Protein AF-Q54WC5-F1 (afdb_monomer_lite)

Sequence (196 aa):
MLKRTIVKTEEIRHSIKALIGFKVTNGDHIHSLFLKGSHTKSSNMKRIREGLYFSLLQNQKESTTHGLFSKEFCDFHKIDLKKFEDLSKKLSFGLHELEDGNFWFNEHHYNVFGEYNVIEKPFNKSDHPNSNEHTLSYENGNSYNALVNKYKLLQKFSDEHNLGLTFKEEDIPNNLIYYPEHILKTQVIDGDDQTN

Structure (mmCIF, N/CA/C/O backbone):
data_AF-Q54WC5-F1
#
_entry.id   AF-Q54WC5-F1
#
loop_
_atom_site.group_PDB
_atom_site.id
_atom_site.type_symbol
_atom_site.label_atom_id
_atom_site.label_alt_id
_atom_site.label_comp_id
_atom_site.label_asym_id
_atom_site.label_entity_id
_atom_site.label_seq_id
_atom_site.pdbx_PDB_ins_code
_atom_site.Cartn_x
_atom_site.Cartn_y
_atom_site.Cartn_z
_atom_site.occupancy
_atom_site.B_iso_or_equiv
_atom_site.auth_seq_id
_atom_site.auth_comp_id
_atom_site.auth_asym_id
_atom_site.auth_atom_id
_atom_site.pdbx_PDB_model_num
ATOM 1 N N . MET A 1 1 ? 51.526 25.680 -21.447 1.00 50.81 1 MET A N 1
ATOM 2 C CA . MET A 1 1 ? 50.643 25.136 -20.392 1.00 50.81 1 MET A CA 1
ATOM 3 C C . MET A 1 1 ? 49.293 24.882 -21.038 1.00 50.81 1 MET A C 1
ATOM 5 O O . MET A 1 1 ? 48.686 25.852 -21.469 1.00 50.81 1 MET A O 1
ATOM 9 N N . LEU A 1 2 ? 48.869 23.621 -21.174 1.00 54.75 2 LEU A N 1
ATOM 10 C CA . LEU A 1 2 ? 47.488 23.292 -21.554 1.00 54.75 2 LEU A CA 1
ATOM 11 C C . LEU A 1 2 ? 46.567 23.780 -20.430 1.00 54.75 2 LEU A C 1
ATOM 13 O O . LEU A 1 2 ? 46.797 23.456 -19.261 1.00 54.75 2 LEU A O 1
ATOM 17 N N . LYS A 1 3 ? 45.585 24.618 -20.763 1.00 54.59 3 LYS A N 1
ATOM 18 C CA . LYS A 1 3 ? 44.546 25.033 -19.820 1.00 54.59 3 LYS A CA 1
ATOM 19 C C . LYS A 1 3 ? 43.579 23.853 -19.708 1.00 54.59 3 LYS A C 1
ATOM 21 O O . LYS A 1 3 ? 42.955 23.494 -20.696 1.00 54.59 3 LYS A O 1
ATOM 26 N N . ARG A 1 4 ? 43.509 23.216 -18.536 1.00 56.75 4 ARG A N 1
ATOM 27 C CA . ARG A 1 4 ? 42.491 22.193 -18.264 1.00 56.75 4 ARG A CA 1
ATOM 28 C C . ARG A 1 4 ? 41.147 22.883 -18.093 1.00 56.75 4 ARG A C 1
ATOM 30 O O . ARG A 1 4 ? 41.021 23.739 -17.212 1.00 56.75 4 ARG A O 1
ATOM 37 N N . THR A 1 5 ? 40.169 22.508 -18.907 1.00 60.78 5 THR A N 1
ATOM 38 C CA . THR A 1 5 ? 38.800 22.998 -18.774 1.00 60.78 5 THR A CA 1
ATOM 39 C C . THR A 1 5 ? 37.957 21.882 -18.176 1.00 60.78 5 THR A C 1
ATOM 41 O O . THR A 1 5 ? 37.696 20.861 -18.807 1.00 60.78 5 THR A O 1
ATOM 44 N N . ILE A 1 6 ? 37.531 22.075 -16.928 1.00 65.25 6 ILE A N 1
ATOM 45 C CA . ILE A 1 6 ? 36.618 21.153 -16.255 1.00 65.25 6 ILE A CA 1
ATOM 46 C C . ILE A 1 6 ? 35.202 21.477 -16.725 1.00 65.25 6 ILE A C 1
ATOM 48 O O . ILE A 1 6 ? 34.676 22.547 -16.411 1.00 65.25 6 ILE A O 1
ATOM 52 N N . VAL A 1 7 ? 34.571 20.549 -17.443 1.00 65.69 7 VAL A N 1
ATOM 53 C CA . VAL A 1 7 ? 33.184 20.691 -17.896 1.00 65.69 7 VAL A CA 1
ATOM 54 C C . VAL A 1 7 ? 32.294 19.779 -17.058 1.00 65.69 7 VAL A C 1
ATOM 56 O O . VAL A 1 7 ? 32.521 18.572 -16.959 1.00 65.69 7 VAL A O 1
ATOM 59 N N . LYS A 1 8 ? 31.261 20.356 -16.437 1.00 68.38 8 LYS A N 1
ATOM 60 C CA . LYS A 1 8 ? 30.163 19.582 -15.849 1.00 68.38 8 LYS A CA 1
ATOM 61 C C . LYS A 1 8 ? 29.161 19.264 -16.947 1.00 68.38 8 LYS A C 1
ATOM 63 O O . LYS A 1 8 ? 28.662 20.176 -17.598 1.00 68.38 8 LYS A O 1
ATOM 68 N N . THR A 1 9 ? 28.869 17.985 -17.127 1.00 67.50 9 THR A N 1
ATOM 69 C CA . THR A 1 9 ? 27.820 17.513 -18.032 1.00 67.50 9 THR A CA 1
ATOM 70 C C . THR A 1 9 ? 26.717 16.856 -17.216 1.00 67.50 9 THR A C 1
ATOM 72 O O . THR A 1 9 ? 26.978 16.210 -16.198 1.00 67.50 9 THR A O 1
ATOM 75 N N . GLU A 1 10 ? 25.475 17.069 -17.631 1.00 70.44 10 GLU A N 1
ATOM 76 C CA . GLU A 1 10 ? 24.306 16.424 -17.044 1.00 70.44 10 GLU A CA 1
ATOM 77 C C . GLU A 1 10 ? 23.810 15.357 -18.011 1.00 70.44 10 GLU A C 1
ATOM 79 O O . GLU A 1 10 ? 23.562 15.623 -19.186 1.00 70.44 10 GLU A O 1
ATOM 84 N N . GLU A 1 11 ? 23.697 14.134 -17.514 1.00 71.56 11 GLU A N 1
ATOM 85 C CA . GLU A 1 11 ? 23.238 12.984 -18.271 1.00 71.56 11 GLU A CA 1
ATOM 86 C C . GLU A 1 11 ? 21.953 12.464 -17.631 1.00 71.56 11 GLU A C 1
ATOM 88 O O . GLU A 1 11 ? 21.918 12.141 -16.441 1.00 71.56 11 GLU A O 1
ATOM 93 N N . ILE A 1 12 ? 20.884 12.385 -18.420 1.00 70.19 12 ILE A N 1
ATOM 94 C CA . ILE A 1 12 ? 19.630 11.783 -17.972 1.00 70.19 12 ILE A CA 1
ATOM 95 C C . ILE A 1 12 ? 19.724 10.278 -18.235 1.00 70.19 12 ILE A C 1
ATOM 97 O O . ILE A 1 12 ? 19.730 9.816 -19.377 1.00 70.19 12 ILE A O 1
ATOM 101 N N . ARG A 1 13 ? 19.797 9.493 -17.163 1.00 71.00 13 ARG A N 1
ATOM 102 C CA . ARG A 1 13 ? 19.737 8.032 -17.201 1.00 71.00 13 ARG A CA 1
ATOM 103 C C . ARG A 1 13 ? 18.294 7.584 -17.037 1.00 71.00 13 ARG A C 1
ATOM 105 O O . ARG A 1 13 ? 17.567 8.113 -16.207 1.00 71.00 13 ARG A O 1
ATOM 112 N N . HIS A 1 14 ? 17.887 6.606 -17.827 1.00 71.19 14 HIS A N 1
ATOM 113 C CA . HIS A 1 14 ? 16.597 5.943 -17.718 1.00 71.19 14 HIS A CA 1
ATOM 114 C C . HIS A 1 14 ? 16.801 4.577 -17.078 1.00 71.19 14 HIS A C 1
ATOM 116 O O . HIS A 1 14 ? 17.726 3.846 -17.432 1.00 71.19 14 HIS A O 1
ATOM 122 N N . SER A 1 15 ? 15.923 4.217 -16.154 1.00 72.38 15 SER A N 1
ATOM 123 C CA . SER A 1 15 ? 15.776 2.850 -15.665 1.00 72.38 15 SER A CA 1
ATOM 124 C C . SER A 1 15 ? 14.306 2.469 -15.725 1.00 72.38 15 SER A C 1
ATOM 126 O O . SER A 1 15 ? 13.437 3.332 -15.660 1.00 72.38 15 SER A O 1
ATOM 128 N N . ILE A 1 16 ? 14.016 1.184 -15.884 1.00 74.62 16 ILE A N 1
ATOM 129 C CA . ILE A 1 16 ? 12.650 0.685 -15.737 1.00 74.62 16 ILE A CA 1
ATOM 130 C C . ILE A 1 16 ? 12.608 -0.120 -14.463 1.00 74.62 16 ILE A C 1
ATOM 132 O O . ILE A 1 16 ? 13.399 -1.050 -14.269 1.00 74.62 16 ILE A O 1
ATOM 136 N N . LYS A 1 17 ? 11.660 0.241 -13.615 1.00 76.38 17 LYS A N 1
ATOM 137 C CA . LYS A 1 17 ? 11.425 -0.407 -12.343 1.00 76.38 17 LYS A CA 1
ATOM 138 C C . LYS A 1 17 ? 10.134 -1.198 -12.397 1.00 76.38 17 LYS A C 1
ATOM 140 O O . LYS A 1 17 ? 9.129 -0.723 -12.920 1.00 76.38 17 LYS A O 1
ATOM 145 N N . ALA A 1 18 ? 10.169 -2.400 -11.839 1.00 76.25 18 ALA A N 1
ATOM 146 C CA . ALA A 1 18 ? 8.974 -3.169 -11.541 1.00 76.25 18 ALA A CA 1
ATOM 147 C C . ALA A 1 18 ? 8.524 -2.823 -10.126 1.00 76.25 18 ALA A C 1
ATOM 149 O O . ALA A 1 18 ? 9.317 -2.886 -9.187 1.00 76.25 18 ALA A O 1
ATOM 150 N N . LEU A 1 19 ? 7.257 -2.457 -9.976 1.00 78.00 19 LEU A N 1
ATOM 151 C CA . LEU A 1 19 ? 6.604 -2.196 -8.704 1.00 78.00 19 LEU A CA 1
ATOM 152 C C . LEU A 1 19 ? 5.873 -3.450 -8.231 1.00 78.00 19 LEU A C 1
ATOM 154 O O . LEU A 1 19 ? 5.038 -4.010 -8.943 1.00 78.00 19 LEU A O 1
ATOM 158 N N . ILE A 1 20 ? 6.135 -3.823 -6.980 1.00 78.00 20 ILE A N 1
ATOM 159 C CA . ILE A 1 20 ? 5.398 -4.849 -6.241 1.00 78.00 20 ILE A CA 1
ATOM 160 C C . ILE A 1 20 ? 4.480 -4.136 -5.257 1.00 78.00 20 ILE A C 1
ATOM 162 O O . ILE A 1 20 ? 4.948 -3.410 -4.378 1.00 78.00 20 ILE A O 1
ATOM 166 N N . GLY A 1 21 ? 3.173 -4.312 -5.417 1.00 80.69 21 GLY A N 1
ATOM 167 C CA . GLY A 1 21 ? 2.180 -3.581 -4.642 1.00 80.69 21 GLY A CA 1
ATOM 168 C C . GLY A 1 21 ? 0.770 -3.806 -5.154 1.00 80.69 21 GLY A C 1
ATOM 169 O O . GLY A 1 21 ? 0.482 -4.826 -5.773 1.00 80.69 21 GLY A O 1
ATOM 170 N N . PHE A 1 22 ? -0.092 -2.827 -4.914 1.00 81.06 22 PHE A N 1
ATOM 171 C CA . PHE A 1 22 ? -1.477 -2.838 -5.370 1.00 81.06 22 PHE A CA 1
ATOM 172 C C . PHE A 1 22 ? -1.916 -1.448 -5.827 1.00 81.06 22 PHE A C 1
ATOM 174 O O . PHE A 1 22 ? -1.437 -0.419 -5.335 1.00 81.06 22 PHE A O 1
ATOM 181 N N . LYS A 1 23 ? -2.851 -1.420 -6.782 1.00 79.12 23 LYS A N 1
ATOM 182 C CA . LYS A 1 23 ? -3.398 -0.175 -7.326 1.00 79.12 23 LYS A CA 1
ATOM 183 C C . LYS A 1 23 ? -4.382 0.449 -6.349 1.00 79.12 23 LYS A C 1
ATOM 185 O O . LYS A 1 23 ? -5.299 -0.218 -5.876 1.00 79.12 23 LYS A O 1
ATOM 190 N N . VAL A 1 24 ? -4.272 1.756 -6.142 1.00 78.62 24 VAL A N 1
ATOM 191 C CA . VAL A 1 24 ? -5.336 2.559 -5.538 1.00 78.62 24 VAL A CA 1
ATOM 192 C C . VAL A 1 24 ? -6.169 3.144 -6.673 1.00 78.62 24 VAL A C 1
ATOM 194 O O . VAL A 1 24 ? -5.745 4.074 -7.352 1.00 78.62 24 VAL A O 1
ATOM 197 N N . THR A 1 25 ? -7.360 2.587 -6.897 1.00 70.50 25 THR A N 1
ATOM 198 C CA . THR A 1 25 ? -8.240 2.910 -8.040 1.00 70.50 25 THR A CA 1
ATOM 199 C C . THR A 1 25 ? -8.911 4.283 -7.963 1.00 70.50 25 THR A C 1
ATOM 201 O O . THR A 1 25 ? -9.717 4.623 -8.823 1.00 70.50 25 THR A O 1
ATOM 204 N N . ASN A 1 26 ? -8.639 5.056 -6.913 1.00 75.75 26 ASN A N 1
ATOM 205 C CA . ASN A 1 26 ? -9.238 6.363 -6.672 1.00 75.75 26 ASN A CA 1
ATOM 206 C C . ASN A 1 26 ? -8.155 7.407 -6.381 1.00 75.75 26 ASN A C 1
ATOM 208 O O . ASN A 1 26 ? -8.159 8.065 -5.334 1.00 75.75 26 ASN A O 1
ATOM 212 N N . GLY A 1 27 ? -7.189 7.497 -7.300 1.00 73.38 27 GLY A N 1
ATOM 213 C CA . GLY A 1 27 ? -5.988 8.311 -7.133 1.00 73.38 27 GLY A CA 1
ATOM 214 C C . GLY A 1 27 ? -6.272 9.776 -6.815 1.00 73.38 27 GLY A C 1
ATOM 215 O O . GLY A 1 27 ? -5.636 10.334 -5.924 1.00 73.38 27 GLY A O 1
ATOM 216 N N . ASP A 1 28 ? -7.316 10.353 -7.409 1.00 78.56 28 ASP A N 1
ATOM 217 C CA . ASP A 1 28 ? -7.737 11.738 -7.162 1.00 78.56 28 ASP A CA 1
ATOM 218 C C . ASP A 1 28 ? -7.957 12.053 -5.675 1.00 78.56 28 ASP A C 1
ATOM 220 O O . ASP A 1 28 ? -7.665 13.158 -5.209 1.00 78.56 28 ASP A O 1
ATOM 224 N N . HIS A 1 29 ? -8.462 11.091 -4.891 1.00 80.50 29 HIS A N 1
ATOM 225 C CA . HIS A 1 29 ? -8.671 11.307 -3.457 1.00 80.50 29 HIS A CA 1
ATOM 226 C C . HIS A 1 29 ? -7.353 11.327 -2.692 1.00 80.50 29 HIS A C 1
ATOM 228 O O . HIS A 1 29 ? -7.172 12.188 -1.835 1.00 80.50 29 HIS A O 1
ATOM 234 N N . ILE A 1 30 ? -6.422 10.431 -3.026 1.00 80.50 30 ILE A N 1
ATOM 235 C CA . ILE A 1 30 ? -5.065 10.431 -2.460 1.00 80.50 30 ILE A CA 1
ATOM 236 C C . ILE A 1 30 ? -4.350 11.739 -2.814 1.00 80.50 30 ILE A C 1
ATOM 238 O O . ILE A 1 30 ? -3.805 12.397 -1.929 1.00 80.50 30 ILE A O 1
ATOM 242 N N . HIS A 1 31 ? -4.435 12.178 -4.070 1.00 78.94 31 HIS A N 1
ATOM 243 C CA . HIS A 1 31 ? -3.877 13.458 -4.499 1.00 78.94 31 HIS A CA 1
ATOM 244 C C . HIS A 1 31 ? -4.514 14.634 -3.736 1.00 78.94 31 HIS A C 1
ATOM 246 O O . HIS A 1 31 ? -3.822 15.513 -3.222 1.00 78.94 31 HIS A O 1
ATOM 252 N N . SER A 1 32 ? -5.841 14.626 -3.554 1.00 78.94 32 SER A N 1
ATOM 253 C CA . SER A 1 32 ? -6.517 15.640 -2.738 1.00 78.94 32 SER A CA 1
ATOM 254 C C . SER A 1 32 ? -6.084 15.613 -1.269 1.00 78.94 32 SER A C 1
ATOM 256 O O . SER A 1 32 ? -6.131 16.670 -0.634 1.00 78.94 32 SER A O 1
ATOM 258 N N . LEU A 1 33 ? -5.747 14.451 -0.705 1.00 79.31 33 LEU A N 1
ATOM 259 C CA . LEU A 1 33 ? -5.236 14.337 0.662 1.00 79.31 33 LEU A CA 1
ATOM 260 C C . LEU A 1 33 ? -3.843 14.965 0.768 1.00 79.31 33 LEU A C 1
ATOM 262 O O . LEU A 1 33 ? -3.634 15.779 1.669 1.00 79.31 33 LEU A O 1
ATOM 266 N N . PHE A 1 34 ? -2.959 14.696 -0.200 1.00 76.62 34 PHE A N 1
ATOM 267 C CA . PHE A 1 34 ? -1.660 15.367 -0.320 1.00 76.62 34 PHE A CA 1
ATOM 268 C C . PHE A 1 34 ? -1.797 16.889 -0.357 1.00 76.62 34 PHE A C 1
ATOM 270 O O . PHE A 1 34 ? -1.176 17.580 0.447 1.00 76.62 34 PHE A O 1
ATOM 277 N N . LEU A 1 35 ? -2.631 17.413 -1.261 1.00 76.44 35 LEU A N 1
ATOM 278 C CA . LEU A 1 35 ? -2.754 18.858 -1.471 1.00 76.44 35 LEU A CA 1
ATOM 279 C C . LEU A 1 35 ? -3.376 19.594 -0.279 1.00 76.44 35 LEU A C 1
ATOM 281 O O . LEU A 1 35 ? -3.000 20.727 0.012 1.00 76.44 35 LEU A O 1
ATOM 285 N N . LYS A 1 36 ? -4.365 18.993 0.396 1.00 72.25 36 LYS A N 1
ATOM 286 C CA . LYS A 1 36 ? -5.119 19.675 1.464 1.00 72.25 36 LYS A CA 1
ATOM 287 C C . LYS A 1 36 ? -4.424 19.656 2.823 1.00 72.25 36 LYS A C 1
ATOM 289 O O . LYS A 1 36 ? -4.800 20.457 3.675 1.00 72.25 36 LYS A O 1
ATOM 294 N N . GLY A 1 37 ? -3.478 18.747 3.057 1.00 64.88 37 GLY A N 1
ATOM 295 C CA . GLY A 1 37 ? -2.683 18.741 4.288 1.00 64.88 37 GLY A CA 1
ATOM 296 C C . GLY A 1 37 ? -3.402 18.272 5.564 1.00 64.88 37 GLY A C 1
ATOM 297 O O . GLY A 1 37 ? -2.800 18.370 6.626 1.00 64.88 37 GLY A O 1
ATOM 298 N N . SER A 1 38 ? -4.665 17.811 5.510 1.00 69.06 38 SER A N 1
ATOM 299 C CA . SER A 1 38 ? -5.380 17.306 6.701 1.00 69.06 38 SER A CA 1
ATOM 300 C C . SER A 1 38 ? -6.593 16.399 6.397 1.00 69.06 38 SER A C 1
ATOM 302 O O . SER A 1 38 ? -7.355 16.599 5.441 1.00 69.06 38 SER A O 1
ATOM 304 N N . HIS A 1 39 ? -6.805 15.419 7.271 1.00 68.06 39 HIS A N 1
ATOM 305 C CA . HIS A 1 39 ? -7.966 14.548 7.433 1.00 68.06 39 HIS A CA 1
ATOM 306 C C . HIS A 1 39 ? -9.098 15.151 8.288 1.00 68.06 39 HIS A C 1
ATOM 308 O O . HIS A 1 39 ? -10.195 14.598 8.298 1.00 68.06 39 HIS A O 1
ATOM 314 N N . THR A 1 40 ? -8.901 16.293 8.957 1.00 60.56 40 THR A N 1
ATOM 315 C CA . THR A 1 40 ? -9.883 16.876 9.908 1.00 60.56 40 THR A CA 1
ATOM 316 C C . THR A 1 40 ? -11.263 17.170 9.318 1.00 60.56 40 THR A C 1
ATOM 318 O O . THR A 1 40 ? -12.260 17.209 10.040 1.00 60.56 40 THR A O 1
ATOM 321 N N . LYS A 1 41 ? -11.371 17.354 7.998 1.00 66.44 41 LYS A N 1
ATOM 322 C CA . LYS A 1 41 ? -12.676 17.454 7.340 1.00 66.44 41 LYS A CA 1
ATOM 323 C C . LYS A 1 41 ? -13.264 16.056 7.178 1.00 66.44 41 LYS A C 1
ATOM 325 O O . LYS A 1 41 ? -12.726 15.248 6.428 1.00 66.44 41 LYS A O 1
ATOM 330 N N . SER A 1 42 ? -14.431 15.809 7.774 1.00 65.75 42 SER A N 1
ATOM 331 C CA . SER A 1 42 ? -15.171 14.541 7.646 1.00 65.75 42 SER A CA 1
ATOM 332 C C . SER A 1 42 ? -15.362 14.093 6.189 1.00 65.75 42 SER A C 1
ATOM 334 O O . SER A 1 42 ? -15.347 12.901 5.902 1.00 65.75 42 SER A O 1
ATOM 336 N N . SER A 1 43 ? -15.461 15.037 5.243 1.00 71.75 43 SER A N 1
ATOM 337 C CA . SER A 1 43 ? -15.476 14.764 3.799 1.00 71.75 43 SER A CA 1
ATOM 338 C C . SER A 1 43 ? -14.255 13.981 3.307 1.00 71.75 43 SER A C 1
ATOM 340 O O . SER A 1 43 ? -14.396 13.148 2.418 1.00 71.75 43 SER A O 1
ATOM 342 N N . ASN A 1 44 ? -13.078 14.235 3.880 1.00 67.00 44 ASN A N 1
ATOM 343 C CA . ASN A 1 44 ? -11.820 13.581 3.528 1.00 67.00 44 ASN A CA 1
ATOM 344 C C . ASN A 1 44 ? -11.735 12.163 4.124 1.00 67.00 44 ASN A C 1
ATOM 346 O O . ASN A 1 44 ? -11.097 11.298 3.530 1.00 67.00 44 ASN A O 1
ATOM 350 N N . MET A 1 45 ? -12.437 11.915 5.238 1.00 70.75 45 MET A N 1
ATOM 351 C CA . MET A 1 45 ? -12.557 10.611 5.914 1.00 70.75 45 MET A CA 1
ATOM 352 C C . MET A 1 45 ? -13.698 9.731 5.397 1.00 70.75 45 MET A C 1
ATOM 354 O O . MET A 1 45 ? -13.798 8.571 5.783 1.00 70.75 45 MET A O 1
ATOM 358 N N . LYS A 1 46 ? -14.537 10.222 4.472 1.00 71.62 46 LYS A N 1
ATOM 359 C CA . LYS A 1 46 ? -15.585 9.399 3.833 1.00 71.62 46 LYS A CA 1
ATOM 360 C C . LYS A 1 46 ? -15.027 8.162 3.119 1.00 71.62 46 LYS A C 1
ATOM 362 O O . LYS A 1 46 ? -15.762 7.206 2.897 1.00 71.62 46 LYS A O 1
ATOM 367 N N . ARG A 1 47 ? -13.747 8.190 2.749 1.00 83.00 47 ARG A N 1
ATOM 368 C CA . ARG A 1 47 ? -13.029 7.109 2.072 1.00 83.00 47 ARG A CA 1
ATOM 369 C C . ARG A 1 47 ? -11.966 6.538 3.001 1.00 83.00 47 ARG A C 1
ATOM 371 O O . ARG A 1 47 ? -10.794 6.901 2.937 1.00 83.00 47 ARG A O 1
ATOM 378 N N . ILE A 1 48 ? -12.427 5.687 3.916 1.00 87.44 48 ILE A N 1
ATOM 379 C CA . ILE A 1 48 ? -11.617 5.152 5.018 1.00 87.44 48 ILE A CA 1
ATOM 380 C C . ILE A 1 48 ? -10.416 4.361 4.484 1.00 87.44 48 ILE A C 1
ATOM 382 O O . ILE A 1 48 ? -9.332 4.482 5.042 1.00 87.44 48 ILE A O 1
ATOM 386 N N . ARG A 1 49 ? -10.567 3.596 3.389 1.00 88.44 49 ARG A N 1
ATOM 387 C CA . ARG A 1 49 ? -9.472 2.794 2.812 1.00 88.44 49 ARG A CA 1
ATOM 388 C C . ARG A 1 49 ? -8.317 3.676 2.340 1.00 88.44 49 ARG A C 1
ATOM 390 O O . ARG A 1 49 ? -7.175 3.440 2.714 1.00 88.44 49 ARG A O 1
ATOM 397 N N . GLU A 1 50 ? -8.613 4.700 1.554 1.00 84.50 50 GLU A N 1
ATOM 398 C CA . GLU A 1 50 ? -7.627 5.640 1.030 1.00 84.50 50 GLU A CA 1
ATOM 399 C C . GLU A 1 50 ? -7.011 6.485 2.148 1.00 84.50 50 GLU A C 1
ATOM 401 O O . GLU A 1 50 ? -5.802 6.694 2.150 1.00 84.50 50 GLU A O 1
ATOM 406 N N . GLY A 1 51 ? -7.814 6.910 3.131 1.00 86.44 51 GLY A N 1
ATOM 407 C CA . GLY A 1 51 ? -7.312 7.583 4.332 1.00 86.44 51 GLY A CA 1
ATOM 408 C C . GLY A 1 51 ? -6.349 6.706 5.134 1.00 86.44 51 GLY A C 1
ATOM 409 O O . GLY A 1 51 ? -5.287 7.178 5.536 1.00 86.44 51 GLY A O 1
ATOM 410 N N . LEU A 1 52 ? -6.678 5.420 5.299 1.00 89.56 52 LEU A N 1
ATOM 411 C CA . LEU A 1 52 ? -5.829 4.437 5.967 1.00 89.56 52 LEU A CA 1
ATOM 412 C C . LEU A 1 52 ? -4.519 4.235 5.204 1.00 89.56 52 LEU A C 1
ATOM 414 O O . LEU A 1 52 ? -3.455 4.352 5.802 1.00 89.56 52 LEU A O 1
ATOM 418 N N . TYR A 1 53 ? -4.586 3.949 3.900 1.00 87.44 53 TYR A N 1
ATOM 419 C CA . TYR A 1 53 ? -3.395 3.781 3.069 1.00 87.44 53 TYR A CA 1
ATOM 420 C C . TYR A 1 53 ? -2.499 5.009 3.165 1.00 87.44 53 TYR A C 1
ATOM 422 O O . TYR A 1 53 ? -1.348 4.896 3.566 1.00 87.44 53 TYR A O 1
ATOM 430 N N . PHE A 1 54 ? -3.042 6.194 2.912 1.00 84.62 54 PHE A N 1
ATOM 431 C CA . PHE A 1 54 ? -2.275 7.427 2.991 1.00 84.62 54 PHE A CA 1
ATOM 432 C C . PHE A 1 54 ? -1.630 7.640 4.370 1.00 84.62 54 PHE A C 1
ATOM 434 O O . PHE A 1 54 ? -0.445 7.949 4.459 1.00 84.62 54 PHE A O 1
ATOM 441 N N . SER A 1 55 ? -2.375 7.379 5.446 1.00 86.69 55 SER A N 1
ATOM 442 C CA . SER A 1 55 ? -1.875 7.486 6.820 1.00 86.69 55 SER A CA 1
ATOM 443 C C . SER A 1 55 ? -0.773 6.478 7.152 1.00 86.69 55 SER A C 1
ATOM 445 O O . SER A 1 55 ? 0.061 6.761 8.009 1.00 86.69 55 SER A O 1
ATOM 447 N N . LEU A 1 56 ? -0.769 5.301 6.516 1.00 88.12 56 LEU A N 1
ATOM 448 C CA . LEU A 1 56 ? 0.198 4.224 6.755 1.00 88.12 56 LEU A CA 1
ATOM 449 C C . LEU A 1 56 ? 1.531 4.405 6.023 1.00 88.12 56 LEU A C 1
ATOM 451 O O . LEU A 1 56 ? 2.471 3.666 6.336 1.00 88.12 56 LEU A O 1
ATOM 455 N N . LEU A 1 57 ? 1.621 5.333 5.065 1.00 82.06 57 LEU A N 1
ATOM 456 C CA . LEU A 1 57 ? 2.827 5.549 4.267 1.00 82.06 57 LEU A CA 1
ATOM 457 C C . LEU A 1 57 ? 4.040 5.794 5.154 1.00 82.06 57 LEU A C 1
ATOM 459 O O . LEU A 1 57 ? 4.075 6.732 5.954 1.00 82.06 57 LEU A O 1
ATOM 463 N N . GLN A 1 58 ? 5.052 4.943 4.996 1.00 63.25 58 GLN A N 1
ATOM 464 C CA . GLN A 1 58 ? 6.275 5.049 5.765 1.00 63.25 58 GLN A CA 1
ATOM 465 C C . GLN A 1 58 ? 7.394 5.597 4.889 1.00 63.25 58 GLN A C 1
ATOM 467 O O . GLN A 1 58 ? 7.661 5.064 3.822 1.00 63.25 58 GLN A O 1
ATOM 472 N N . ASN A 1 59 ? 8.078 6.631 5.381 1.00 48.72 59 ASN A N 1
ATOM 473 C CA . ASN A 1 59 ? 9.103 7.423 4.684 1.00 48.72 59 ASN A CA 1
ATOM 474 C C . ASN A 1 59 ? 8.594 8.603 3.850 1.00 48.72 59 ASN A C 1
ATOM 476 O O . ASN A 1 59 ? 8.960 8.774 2.693 1.00 48.72 59 ASN A O 1
ATOM 480 N N . GLN A 1 60 ? 7.975 9.560 4.532 1.00 49.41 60 GLN A N 1
ATOM 481 C CA . GLN A 1 60 ? 8.540 10.908 4.480 1.00 49.41 60 GLN A CA 1
ATOM 482 C C . GLN A 1 60 ? 8.959 11.316 5.888 1.00 49.41 60 GLN A C 1
ATOM 484 O O . GLN A 1 60 ? 8.307 12.118 6.544 1.00 49.41 60 GLN A O 1
ATOM 489 N N . LYS A 1 61 ? 10.057 10.719 6.372 1.00 41.38 61 LYS A N 1
ATOM 490 C CA . LYS A 1 61 ? 10.647 10.973 7.701 1.00 41.38 61 LYS A CA 1
ATOM 491 C C . LYS A 1 61 ? 11.044 12.439 7.953 1.00 41.38 61 LYS A C 1
ATOM 493 O O . LYS A 1 61 ? 11.518 12.745 9.039 1.00 41.38 61 LYS A O 1
ATOM 498 N N . GLU A 1 62 ? 10.817 13.338 7.000 1.00 43.62 62 GLU A N 1
ATOM 499 C CA . GLU A 1 62 ? 11.165 14.754 7.102 1.00 43.62 62 GLU A CA 1
ATOM 500 C C . GLU A 1 62 ? 9.989 15.716 6.861 1.00 43.62 62 GLU A C 1
ATOM 502 O O . GLU A 1 62 ? 10.176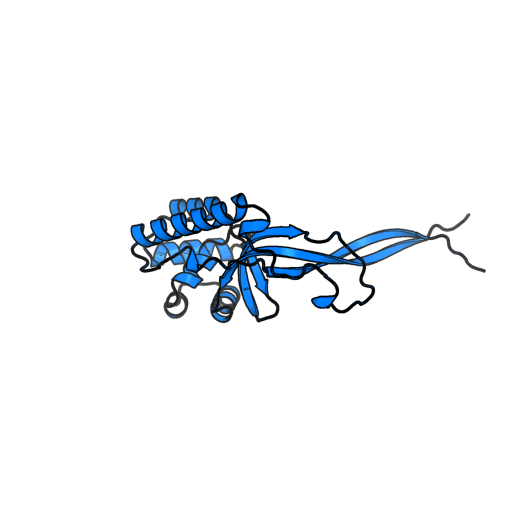 16.920 7.016 1.00 43.62 62 GLU A O 1
ATOM 507 N N . SER A 1 63 ? 8.769 15.245 6.550 1.00 49.47 63 SER A N 1
ATOM 508 C CA . SER A 1 63 ? 7.619 16.152 6.407 1.00 49.47 63 SER A CA 1
ATOM 509 C C . SER A 1 63 ? 6.703 16.103 7.634 1.00 49.47 63 SER A C 1
ATOM 511 O O . SER A 1 63 ? 6.085 15.089 7.964 1.00 49.47 63 SER A O 1
ATOM 513 N N . THR A 1 64 ? 6.598 17.239 8.329 1.00 55.69 64 THR A N 1
ATOM 514 C CA . THR A 1 64 ? 5.690 17.469 9.471 1.00 55.69 64 THR A CA 1
ATOM 515 C C . THR A 1 64 ? 4.226 17.160 9.147 1.00 55.69 64 THR A C 1
ATOM 517 O O . THR A 1 64 ? 3.437 16.882 10.047 1.00 55.69 64 THR A O 1
ATOM 520 N N . THR A 1 65 ? 3.864 17.163 7.865 1.00 59.56 65 THR A N 1
ATOM 521 C CA . THR A 1 65 ? 2.531 16.850 7.351 1.00 59.56 65 THR A CA 1
ATOM 522 C C . THR A 1 65 ? 2.162 15.371 7.473 1.00 59.56 65 THR A C 1
ATOM 524 O O . THR A 1 65 ? 1.023 15.085 7.822 1.00 59.56 65 THR A O 1
ATOM 527 N N . HIS A 1 66 ? 3.079 14.416 7.264 1.00 60.88 66 HIS A N 1
ATOM 528 C CA . HIS A 1 66 ? 2.725 12.983 7.314 1.00 60.88 66 HIS A CA 1
ATOM 529 C C . HIS A 1 66 ? 2.392 12.476 8.719 1.00 60.88 66 HIS A C 1
ATOM 531 O O . HIS A 1 66 ? 1.372 11.815 8.906 1.00 60.88 66 HIS A O 1
ATOM 537 N N . GLY A 1 67 ? 3.183 12.862 9.725 1.00 70.69 67 GLY A N 1
ATOM 538 C CA . GLY A 1 67 ? 2.859 12.554 11.123 1.00 70.69 67 GLY A CA 1
ATOM 539 C C . GLY A 1 67 ? 1.521 13.158 11.567 1.00 70.69 67 GLY A C 1
ATOM 540 O O . GLY A 1 67 ? 0.828 12.579 12.405 1.00 70.69 67 GLY A O 1
ATOM 541 N N . LEU A 1 68 ? 1.126 14.288 10.968 1.00 76.25 68 LEU A N 1
ATOM 542 C CA . LEU A 1 68 ? -0.177 14.903 11.202 1.00 76.25 68 LEU A CA 1
ATOM 543 C C . LEU A 1 68 ? -1.315 13.999 10.705 1.00 76.25 68 LEU A C 1
ATOM 545 O O . LEU A 1 68 ? -2.267 13.771 11.444 1.00 76.25 68 LEU A O 1
ATOM 549 N N . PHE A 1 69 ? -1.193 13.427 9.504 1.00 81.94 69 PHE A N 1
ATOM 550 C CA . PHE A 1 69 ? -2.222 12.560 8.925 1.00 81.94 69 PHE A CA 1
ATOM 551 C C . PHE A 1 69 ? -2.432 11.277 9.726 1.00 81.94 69 PHE A C 1
ATOM 553 O O . PHE A 1 69 ? -3.563 10.979 10.109 1.00 81.94 69 PHE A O 1
ATOM 560 N N . SER A 1 70 ? -1.356 10.549 10.052 1.00 86.06 70 SER A N 1
ATOM 561 C CA . SER A 1 70 ? -1.470 9.324 10.854 1.00 86.06 70 SER A CA 1
ATOM 562 C C . SER A 1 70 ? -2.140 9.610 12.197 1.00 86.06 70 SER A C 1
ATOM 564 O O . SER A 1 70 ? -3.014 8.856 12.625 1.00 86.06 70 SER A O 1
ATOM 566 N N . LYS A 1 71 ? -1.786 10.735 12.833 1.00 86.44 71 LYS A N 1
ATOM 567 C CA . LYS A 1 71 ? -2.410 11.176 14.079 1.00 86.44 71 LYS A CA 1
ATOM 568 C C . LYS A 1 71 ? -3.891 11.497 13.898 1.00 86.44 71 LYS A C 1
ATOM 570 O O . LYS A 1 71 ? -4.703 10.989 14.658 1.00 86.44 71 LYS A O 1
ATOM 575 N N . GLU A 1 72 ? -4.259 12.289 12.897 1.00 87.31 72 GLU A N 1
ATOM 576 C CA . GLU A 1 72 ? -5.657 12.661 12.655 1.00 87.31 72 GLU A CA 1
ATOM 577 C C . GLU A 1 72 ? -6.537 11.443 12.342 1.00 87.31 72 GLU A C 1
ATOM 579 O O . GLU A 1 72 ? -7.661 11.355 12.837 1.00 87.31 72 GLU A O 1
ATOM 584 N N . PHE A 1 73 ? -6.030 10.478 11.566 1.00 89.38 73 PHE A N 1
ATOM 585 C CA . PHE A 1 73 ? -6.729 9.217 11.314 1.00 89.38 73 PHE A CA 1
ATOM 586 C C . PHE A 1 73 ? -6.914 8.418 12.610 1.00 89.38 73 PHE A C 1
ATOM 588 O O . PHE A 1 73 ? -8.009 7.920 12.886 1.00 89.38 73 PHE A O 1
ATOM 595 N N . CYS A 1 74 ? -5.862 8.332 13.431 1.00 90.88 74 CYS A N 1
ATOM 596 C CA . CYS A 1 74 ? -5.918 7.655 14.722 1.00 90.88 74 CYS A CA 1
ATOM 597 C C . CYS A 1 74 ? -6.912 8.317 15.680 1.00 90.88 74 CYS A C 1
ATOM 599 O O . CYS A 1 74 ? -7.738 7.620 16.264 1.00 90.88 74 CYS A O 1
ATOM 601 N N . ASP A 1 75 ? -6.890 9.644 15.797 1.00 89.50 75 ASP A N 1
ATOM 602 C CA . ASP A 1 75 ? -7.802 10.406 16.650 1.00 89.50 75 ASP A CA 1
ATOM 603 C C . ASP A 1 75 ? -9.261 10.201 16.208 1.00 89.50 75 ASP A C 1
ATOM 605 O O . ASP A 1 75 ? -10.140 9.944 17.036 1.00 89.50 75 ASP A O 1
ATOM 609 N N . PHE A 1 76 ? -9.524 10.239 14.896 1.00 88.12 76 PHE A N 1
ATOM 610 C CA . PHE A 1 76 ? -10.864 10.046 14.338 1.00 88.12 76 PHE A CA 1
ATOM 611 C C . PHE A 1 76 ? -11.411 8.634 14.596 1.00 88.12 76 PHE A C 1
ATOM 613 O O . PHE A 1 76 ? -12.573 8.474 14.976 1.00 88.12 76 PHE A O 1
ATOM 620 N N . HIS A 1 77 ? -10.572 7.608 14.428 1.00 90.19 77 HIS A N 1
ATOM 621 C CA . HIS A 1 77 ? -10.956 6.205 14.600 1.00 90.19 77 HIS A CA 1
ATOM 622 C C . HIS A 1 77 ? -10.683 5.646 16.007 1.00 90.19 77 HIS A C 1
ATOM 624 O O . HIS A 1 77 ? -10.918 4.462 16.247 1.00 90.19 77 HIS A O 1
ATOM 630 N N . LYS A 1 78 ? -10.233 6.483 16.953 1.00 92.56 78 LYS A N 1
ATOM 631 C CA . LYS A 1 78 ? -9.876 6.103 18.335 1.00 92.56 78 LYS A CA 1
ATOM 632 C C . LYS A 1 78 ? -8.844 4.970 18.395 1.00 92.56 78 LYS A C 1
ATOM 634 O O . LYS A 1 78 ? -8.992 4.005 19.145 1.00 92.56 78 LYS A O 1
ATOM 639 N N . ILE A 1 79 ? -7.804 5.089 17.581 1.00 93.81 79 ILE A N 1
ATOM 640 C CA . ILE A 1 79 ? -6.708 4.129 17.474 1.00 93.81 79 ILE A CA 1
ATOM 641 C C . ILE A 1 79 ? -5.508 4.657 18.259 1.00 93.81 79 ILE A C 1
ATOM 643 O O . ILE A 1 79 ? -5.200 5.844 18.218 1.00 93.81 79 ILE A O 1
ATOM 647 N N . ASP A 1 80 ? -4.807 3.767 18.960 1.00 93.75 80 ASP A N 1
ATOM 648 C CA . ASP A 1 80 ? -3.526 4.107 19.576 1.00 93.75 80 ASP A CA 1
ATOM 649 C C . ASP A 1 80 ? -2.469 4.408 18.500 1.00 93.75 80 ASP A C 1
ATOM 651 O O . ASP A 1 80 ? -2.148 3.554 17.667 1.00 93.75 80 ASP A O 1
ATOM 655 N N . LEU A 1 81 ? -1.912 5.622 18.535 1.00 90.56 81 LEU A N 1
ATOM 656 C CA . LEU A 1 81 ? -0.962 6.092 17.526 1.00 90.56 81 LEU A CA 1
ATOM 657 C C . LEU A 1 81 ? 0.297 5.221 17.468 1.00 90.56 81 LEU A C 1
ATOM 659 O O . LEU A 1 81 ? 0.771 4.900 16.382 1.00 90.56 81 LEU A O 1
ATOM 663 N N . LYS A 1 82 ? 0.821 4.775 18.616 1.00 90.50 82 LYS A N 1
ATOM 664 C CA . LYS A 1 82 ? 2.037 3.951 18.650 1.00 90.50 82 LYS A CA 1
ATOM 665 C C . LYS A 1 82 ? 1.807 2.605 17.966 1.00 90.50 82 LYS A C 1
ATOM 667 O O . LYS A 1 82 ? 2.637 2.146 17.183 1.00 90.50 82 LYS A O 1
ATOM 672 N N . LYS A 1 83 ? 0.653 1.990 18.210 1.00 91.31 83 LYS A N 1
ATOM 673 C CA . LYS A 1 83 ? 0.246 0.760 17.533 1.00 91.31 83 LYS A CA 1
ATOM 674 C C . LYS A 1 83 ? 0.095 0.957 16.021 1.00 91.31 83 LYS A C 1
ATOM 676 O O . LYS A 1 83 ? 0.494 0.080 15.252 1.00 91.31 83 LYS A O 1
ATOM 681 N N . PHE A 1 84 ? -0.455 2.093 15.597 1.00 92.50 84 PHE A N 1
ATOM 682 C CA . PHE A 1 84 ? -0.570 2.451 14.183 1.00 92.50 84 PHE A CA 1
ATOM 683 C C . PHE A 1 84 ? 0.807 2.622 13.523 1.00 92.50 84 PHE A C 1
ATOM 685 O O . PHE A 1 84 ? 1.064 2.065 12.456 1.00 92.50 84 PHE A O 1
ATOM 692 N N . GLU A 1 85 ? 1.729 3.324 14.181 1.00 89.31 85 GLU A N 1
ATOM 693 C CA . GLU A 1 85 ? 3.110 3.486 13.716 1.00 89.31 85 GLU A CA 1
ATOM 694 C C . GLU A 1 85 ? 3.837 2.140 13.597 1.00 89.31 85 GLU A C 1
ATOM 696 O O . GLU A 1 85 ? 4.560 1.901 12.628 1.00 89.31 85 GLU A O 1
ATOM 701 N N . ASP A 1 86 ? 3.630 1.229 14.548 1.00 90.62 86 ASP A N 1
ATOM 702 C CA . ASP A 1 86 ? 4.207 -0.113 14.493 1.00 90.62 86 ASP A CA 1
ATOM 703 C C . ASP A 1 86 ? 3.627 -0.951 13.344 1.00 90.62 86 ASP A C 1
ATOM 705 O O . ASP A 1 86 ? 4.357 -1.741 12.735 1.00 90.62 86 ASP A O 1
ATOM 709 N N . LEU A 1 87 ? 2.346 -0.770 12.998 1.00 92.31 87 LEU A N 1
ATOM 710 C CA . LEU A 1 87 ? 1.772 -1.358 11.786 1.00 92.31 87 LEU A CA 1
ATOM 711 C C . LEU A 1 87 ? 2.423 -0.765 10.535 1.00 92.31 87 LEU A C 1
ATOM 713 O O . LEU A 1 87 ? 2.898 -1.527 9.695 1.00 92.31 87 LEU A O 1
ATOM 717 N N . SER A 1 88 ? 2.504 0.563 10.433 1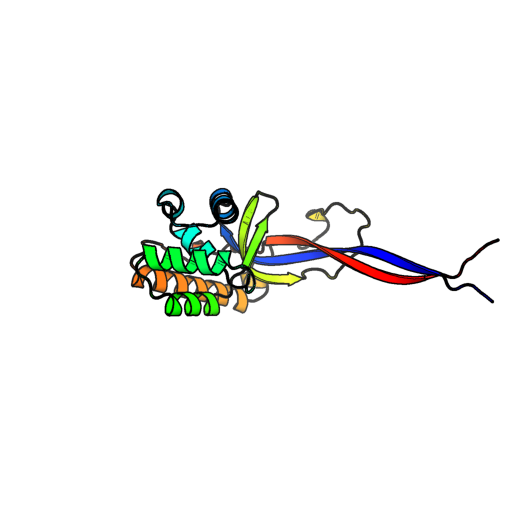.00 89.25 88 SER A N 1
ATOM 718 C CA . SER A 1 88 ? 3.176 1.247 9.320 1.00 89.25 88 SER A CA 1
ATOM 719 C C . SER A 1 88 ? 4.605 0.714 9.119 1.00 89.25 88 SER A C 1
ATOM 721 O O . SER A 1 88 ? 4.995 0.436 7.987 1.00 89.25 88 SER A O 1
ATOM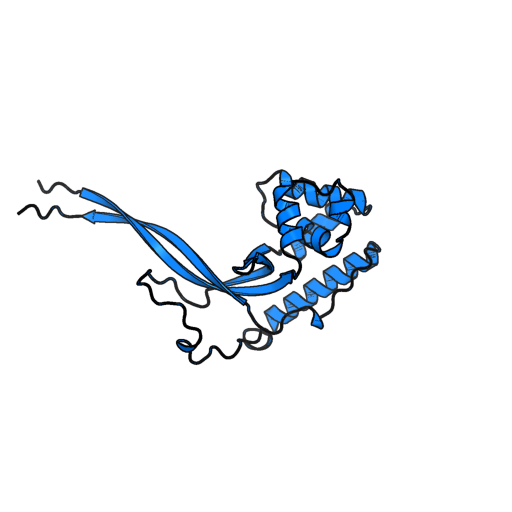 723 N N . LYS A 1 89 ? 5.354 0.441 10.205 1.00 87.31 89 LYS A N 1
ATOM 724 C CA . LYS A 1 89 ? 6.713 -0.153 10.147 1.00 87.31 89 LYS A CA 1
ATOM 725 C C . LYS A 1 89 ? 6.733 -1.556 9.571 1.00 87.31 89 LYS A C 1
ATOM 727 O O . LYS A 1 89 ? 7.599 -1.877 8.766 1.00 87.31 89 LYS A O 1
ATOM 732 N N . LYS A 1 90 ? 5.783 -2.394 9.977 1.00 88.38 90 LYS A N 1
ATOM 733 C CA . LYS A 1 90 ? 5.675 -3.769 9.473 1.00 88.38 90 LYS A CA 1
ATOM 734 C C . LYS A 1 90 ? 5.252 -3.809 8.010 1.00 88.38 90 LYS A C 1
ATOM 736 O O . LYS A 1 90 ? 5.674 -4.699 7.278 1.00 88.38 90 LYS A O 1
ATOM 741 N N . LEU A 1 91 ? 4.408 -2.867 7.598 1.00 88.00 91 LEU A N 1
ATOM 742 C CA . LEU A 1 91 ? 3.955 -2.770 6.220 1.00 88.00 91 LEU A CA 1
ATOM 743 C C . LEU A 1 91 ? 5.033 -2.179 5.311 1.00 88.00 91 LEU A C 1
ATOM 745 O O . LEU A 1 91 ? 5.211 -2.691 4.213 1.00 88.00 91 LEU A O 1
ATOM 749 N N . SER A 1 92 ? 5.777 -1.161 5.760 1.00 82.44 92 SER A N 1
ATOM 750 C CA . SER A 1 92 ? 6.869 -0.525 5.005 1.00 82.44 92 SER A CA 1
ATOM 751 C C . SER A 1 92 ? 6.478 -0.202 3.553 1.00 82.44 92 SER A C 1
ATOM 753 O O . SER A 1 92 ? 7.236 -0.465 2.620 1.00 82.44 92 SER A O 1
ATOM 755 N N . PHE A 1 93 ? 5.261 0.305 3.359 1.00 83.88 93 PHE A N 1
ATOM 756 C CA . PHE A 1 93 ? 4.767 0.684 2.044 1.00 83.88 93 PHE A CA 1
ATOM 757 C C . PHE A 1 93 ? 5.198 2.109 1.687 1.00 83.88 93 PHE A C 1
ATOM 759 O O . PHE A 1 93 ? 5.133 3.017 2.521 1.00 83.88 93 PHE A O 1
ATOM 766 N N . GLY A 1 94 ? 5.598 2.282 0.433 1.00 82.25 94 GLY A N 1
ATOM 767 C CA . GLY A 1 94 ? 5.717 3.556 -0.251 1.00 82.25 94 GLY A CA 1
ATOM 768 C C . GLY A 1 94 ? 4.501 3.848 -1.127 1.00 82.25 94 GLY A C 1
ATOM 769 O O . GLY A 1 94 ? 3.536 3.079 -1.200 1.00 82.25 94 GLY A O 1
ATOM 770 N N . LEU A 1 95 ? 4.575 4.992 -1.798 1.00 82.94 95 LEU A N 1
ATOM 771 C CA . LEU A 1 95 ? 3.604 5.413 -2.790 1.00 82.94 95 LEU A CA 1
ATOM 772 C C . LEU A 1 95 ? 4.325 5.814 -4.067 1.00 82.94 95 LEU A C 1
ATOM 774 O O . LEU A 1 95 ? 5.310 6.552 -4.017 1.00 82.94 95 LEU A O 1
ATOM 778 N N . HIS A 1 96 ? 3.786 5.392 -5.201 1.00 81.94 96 HIS A N 1
ATOM 779 C CA . HIS A 1 96 ? 4.239 5.828 -6.508 1.00 81.94 96 HIS A CA 1
ATOM 780 C C . HIS A 1 96 ? 3.057 6.349 -7.323 1.00 81.94 96 HIS A C 1
ATOM 782 O O . HIS A 1 96 ? 2.030 5.682 -7.406 1.00 81.94 96 HIS A O 1
ATOM 788 N N . GLU A 1 97 ? 3.177 7.539 -7.902 1.00 81.94 97 GLU A N 1
ATOM 789 C CA . GLU A 1 97 ? 2.180 8.071 -8.834 1.00 81.94 97 GLU A CA 1
ATOM 790 C C . GLU A 1 97 ? 2.435 7.482 -10.224 1.00 81.94 97 GLU A C 1
ATOM 792 O O . GLU A 1 97 ? 3.561 7.503 -10.712 1.00 81.94 97 GLU A O 1
ATOM 797 N N . LEU A 1 98 ? 1.406 6.903 -10.835 1.00 76.69 98 LEU A N 1
ATOM 798 C CA . LEU A 1 98 ? 1.463 6.332 -12.176 1.00 76.69 98 LEU A CA 1
ATOM 799 C C . LEU A 1 98 ? 1.103 7.392 -13.220 1.00 76.69 98 LEU A C 1
ATOM 801 O O . LEU A 1 98 ? 0.384 8.345 -12.930 1.00 76.69 98 LEU A O 1
ATOM 805 N N . GLU A 1 99 ? 1.523 7.176 -14.467 1.00 74.81 99 GLU A N 1
ATOM 806 C CA . GLU A 1 99 ? 1.214 8.076 -15.593 1.00 74.81 99 GLU A CA 1
ATOM 807 C C . GLU A 1 99 ? -0.293 8.279 -15.822 1.00 74.81 99 GLU A C 1
ATOM 809 O O . GLU A 1 99 ? -0.708 9.301 -16.363 1.00 74.81 99 GLU A O 1
ATOM 814 N N . ASP A 1 100 ? -1.125 7.321 -15.401 1.00 75.69 100 ASP A N 1
ATOM 815 C CA . ASP A 1 100 ? -2.584 7.406 -15.505 1.00 75.69 100 ASP A CA 1
ATOM 816 C C . ASP A 1 100 ? -3.247 8.207 -14.363 1.00 75.69 100 ASP A C 1
ATOM 818 O O . ASP A 1 100 ? -4.474 8.222 -14.261 1.00 75.69 100 ASP A O 1
ATOM 822 N N . GLY A 1 101 ? -2.454 8.843 -13.492 1.00 75.00 101 GLY A N 1
ATOM 823 C CA . GLY A 1 101 ? -2.912 9.629 -12.342 1.00 75.00 101 GLY A CA 1
ATOM 824 C C . GLY A 1 101 ? -3.358 8.794 -11.136 1.00 75.00 101 GLY A C 1
ATOM 825 O O . GLY A 1 101 ? -3.722 9.346 -10.095 1.00 75.00 101 GLY A O 1
ATOM 826 N N . ASN A 1 102 ? -3.340 7.460 -11.230 1.00 81.25 102 ASN A N 1
ATOM 827 C CA . ASN A 1 102 ? -3.556 6.609 -10.065 1.00 81.25 102 ASN A CA 1
ATOM 828 C C . ASN A 1 102 ? -2.272 6.443 -9.261 1.00 81.25 102 ASN A C 1
ATOM 830 O O . ASN A 1 102 ? -1.167 6.661 -9.746 1.00 81.25 102 ASN A O 1
ATOM 834 N N . PHE A 1 103 ? -2.422 5.966 -8.029 1.00 83.12 103 PHE A N 1
ATOM 835 C CA . PHE A 1 103 ? -1.280 5.635 -7.191 1.00 83.12 103 PHE A CA 1
ATOM 836 C C . PHE A 1 103 ? -1.105 4.128 -7.067 1.00 83.12 103 PHE A C 1
ATOM 838 O O . PHE A 1 103 ? -2.071 3.362 -6.985 1.00 83.12 103 PHE A O 1
ATOM 845 N N . TRP A 1 104 ? 0.151 3.714 -7.005 1.00 84.44 104 TRP A N 1
ATOM 846 C CA . TRP A 1 104 ? 0.570 2.372 -6.669 1.00 84.44 104 TRP A CA 1
ATOM 847 C C . TRP A 1 104 ? 1.141 2.362 -5.257 1.00 84.44 104 TRP A C 1
ATOM 849 O O . TRP A 1 104 ? 2.129 3.037 -4.966 1.00 84.44 104 TRP A O 1
ATOM 859 N N . PHE A 1 105 ? 0.499 1.609 -4.372 1.00 81.88 105 PHE A N 1
ATOM 860 C CA . PHE A 1 105 ? 0.948 1.434 -2.998 1.00 81.88 105 PHE A CA 1
ATOM 861 C C . PHE A 1 105 ? 1.959 0.283 -2.989 1.00 81.88 105 PHE A C 1
ATOM 863 O O . PHE A 1 105 ? 1.578 -0.889 -3.062 1.00 81.88 105 PHE A O 1
ATOM 870 N N . ASN A 1 106 ? 3.251 0.612 -3.030 1.00 77.25 106 ASN A N 1
ATOM 871 C CA . ASN A 1 106 ? 4.318 -0.357 -3.274 1.00 77.25 106 ASN A CA 1
ATOM 872 C C . ASN A 1 106 ? 5.042 -0.768 -1.997 1.00 77.25 106 ASN A C 1
ATOM 874 O O . ASN A 1 106 ? 5.395 0.056 -1.169 1.00 77.25 106 ASN A O 1
ATOM 878 N N . GLU A 1 107 ? 5.339 -2.055 -1.862 1.00 71.44 107 GLU A N 1
ATOM 879 C CA . GLU A 1 107 ? 6.294 -2.545 -0.862 1.00 71.44 107 GLU A CA 1
ATOM 880 C C . GLU A 1 107 ? 7.725 -2.316 -1.345 1.00 71.44 107 GLU A C 1
ATOM 882 O O . GLU A 1 107 ? 8.571 -1.799 -0.618 1.00 71.44 107 GLU A O 1
ATOM 887 N N . HIS A 1 108 ? 7.978 -2.685 -2.596 1.00 66.69 108 HIS A N 1
ATOM 888 C CA . HIS A 1 108 ? 9.292 -2.626 -3.201 1.00 66.69 108 HIS A CA 1
ATOM 889 C C . HIS A 1 108 ? 9.177 -2.236 -4.670 1.00 66.69 108 HIS A C 1
ATOM 891 O O . HIS A 1 108 ? 8.152 -2.419 -5.329 1.00 66.69 108 HIS A O 1
ATOM 897 N N . HIS A 1 109 ? 10.278 -1.704 -5.174 1.00 70.50 109 HIS A N 1
ATOM 898 C CA . HIS A 1 109 ? 10.555 -1.556 -6.587 1.00 70.50 109 HIS A CA 1
ATOM 899 C C . HIS A 1 109 ? 11.977 -2.021 -6.849 1.00 70.50 109 HIS A C 1
ATOM 901 O O . HIS A 1 109 ? 12.874 -1.739 -6.055 1.00 70.50 109 HIS A O 1
ATOM 907 N N . TYR A 1 110 ? 12.178 -2.745 -7.939 1.00 67.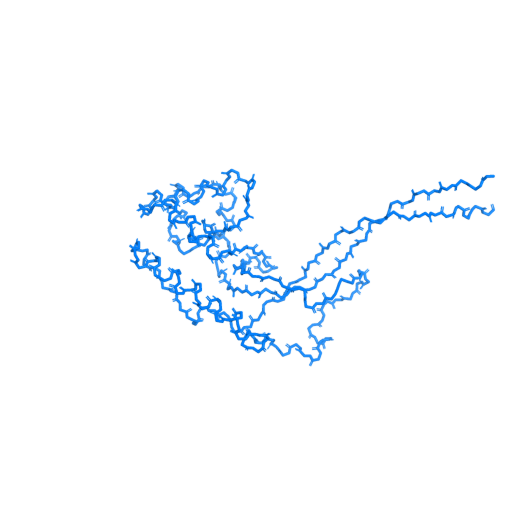31 110 TYR A N 1
ATOM 908 C CA . TYR A 1 110 ? 13.493 -3.222 -8.345 1.00 67.31 110 TYR A CA 1
ATOM 909 C C . TYR A 1 110 ? 13.749 -2.844 -9.793 1.00 67.31 110 TYR A C 1
ATOM 911 O O . TYR A 1 110 ? 12.830 -2.798 -10.612 1.00 67.31 110 TYR A O 1
ATOM 919 N N . ASN A 1 111 ? 15.011 -2.545 -10.091 1.00 62.00 111 ASN A N 1
ATOM 920 C CA . ASN A 1 111 ? 15.442 -2.272 -11.450 1.00 62.00 111 ASN A CA 1
ATOM 921 C C . ASN A 1 111 ? 15.322 -3.560 -12.262 1.00 62.00 111 ASN A C 1
ATOM 923 O O . ASN A 1 111 ? 15.983 -4.553 -11.969 1.00 62.00 111 ASN A O 1
ATOM 927 N N . VAL A 1 112 ? 14.466 -3.523 -13.274 1.00 61.22 112 VAL A N 1
ATOM 928 C CA . VAL A 1 112 ? 14.278 -4.613 -14.238 1.00 61.22 112 VAL A CA 1
ATOM 929 C C . VAL A 1 112 ? 15.371 -4.531 -15.296 1.00 61.22 112 VAL A C 1
ATOM 931 O O . VAL A 1 112 ? 15.907 -5.541 -15.739 1.00 61.22 112 VAL A O 1
ATOM 934 N N . PHE A 1 113 ? 15.739 -3.301 -15.657 1.00 60.66 113 PHE A N 1
ATOM 935 C CA . PHE A 1 113 ? 16.828 -2.998 -16.571 1.00 60.66 113 PHE A CA 1
ATOM 936 C C . PHE A 1 113 ? 17.900 -2.163 -15.872 1.00 60.66 113 PHE A C 1
ATOM 938 O O . PHE A 1 113 ? 17.607 -1.372 -14.973 1.00 60.66 113 PHE A O 1
ATOM 945 N N . GLY A 1 114 ? 19.150 -2.332 -16.309 1.00 53.31 114 GLY A N 1
ATOM 946 C CA . GLY A 1 114 ? 20.233 -1.418 -15.951 1.00 53.31 114 GLY A CA 1
ATOM 947 C C . GLY A 1 114 ? 19.974 -0.002 -16.478 1.00 53.31 114 GLY A C 1
ATOM 948 O O . GLY A 1 114 ? 19.166 0.195 -17.383 1.00 53.31 114 GLY A O 1
ATOM 949 N N . GLU A 1 115 ? 20.662 0.989 -15.912 1.00 62.53 115 GLU A N 1
ATOM 950 C CA . GLU A 1 115 ? 20.559 2.389 -16.341 1.00 62.53 115 GLU A CA 1
ATOM 951 C C . GLU A 1 115 ? 21.059 2.570 -17.788 1.00 62.53 115 GLU A C 1
ATOM 953 O O . GLU A 1 115 ? 22.194 2.207 -18.106 1.00 62.53 115 GLU A O 1
ATOM 958 N N . TYR A 1 116 ? 20.258 3.186 -18.660 1.00 62.19 116 TYR A N 1
ATOM 959 C CA . TYR A 1 116 ? 20.631 3.488 -20.048 1.00 62.19 116 TYR A CA 1
ATOM 960 C C . TYR A 1 116 ? 20.464 4.975 -20.381 1.00 62.19 116 TYR A C 1
ATOM 962 O O . TYR A 1 116 ? 19.713 5.697 -19.729 1.00 62.19 116 TYR A O 1
ATOM 970 N N . ASN A 1 117 ? 21.215 5.459 -21.371 1.00 51.34 117 ASN A N 1
ATOM 971 C CA . ASN A 1 117 ? 21.140 6.853 -21.813 1.00 51.34 117 ASN A CA 1
ATOM 972 C C . ASN A 1 117 ? 19.914 7.116 -22.677 1.00 51.34 117 ASN A C 1
ATOM 974 O O . ASN A 1 117 ? 19.506 6.246 -23.447 1.00 51.34 117 ASN A O 1
ATOM 978 N N . VAL A 1 118 ? 19.399 8.348 -22.602 1.00 53.47 118 VAL A N 1
ATOM 979 C CA . VAL A 1 118 ? 18.406 8.873 -23.550 1.00 53.47 118 VAL A CA 1
ATOM 980 C C . VAL A 1 118 ? 19.068 9.015 -24.913 1.00 53.47 118 VAL A C 1
ATOM 982 O O . VAL A 1 118 ? 19.600 10.053 -25.286 1.00 53.47 118 VAL A O 1
ATOM 985 N N . ILE A 1 119 ? 19.070 7.942 -25.677 1.00 48.31 119 ILE A N 1
ATOM 986 C CA . ILE A 1 119 ? 18.867 8.093 -27.106 1.00 48.31 119 ILE A CA 1
ATOM 987 C C . ILE A 1 119 ? 17.414 7.693 -27.259 1.00 48.31 119 ILE A C 1
ATOM 989 O O . ILE A 1 119 ? 17.095 6.536 -26.993 1.00 48.31 119 ILE A O 1
ATOM 993 N N . GLU A 1 120 ? 16.551 8.673 -27.547 1.00 43.91 120 GLU A N 1
ATOM 994 C CA . GLU A 1 120 ? 15.104 8.512 -27.706 1.00 43.91 120 GLU A CA 1
ATOM 995 C C . GLU A 1 120 ? 14.793 7.220 -28.465 1.00 43.91 120 GLU A C 1
ATOM 997 O O . GLU A 1 120 ? 14.872 7.143 -29.690 1.00 43.91 120 GLU A O 1
ATOM 1002 N N . LYS A 1 121 ? 14.448 6.174 -27.724 1.00 39.28 121 LYS A N 1
ATOM 1003 C CA . LYS A 1 121 ? 13.708 5.056 -28.271 1.00 39.28 121 LYS A CA 1
ATOM 1004 C C . LYS A 1 121 ? 12.385 5.049 -27.528 1.00 39.28 121 LYS A C 1
ATOM 1006 O O . LYS A 1 121 ? 12.407 4.960 -26.299 1.00 39.28 121 LYS A O 1
ATOM 1011 N N . PRO A 1 122 ? 11.251 5.207 -28.231 1.00 43.12 122 PRO A N 1
ATOM 1012 C CA . PRO A 1 122 ? 9.953 5.070 -27.597 1.00 43.12 122 PRO A CA 1
ATOM 1013 C C . PRO A 1 122 ? 9.906 3.707 -26.908 1.00 43.12 122 PRO A C 1
ATOM 1015 O O . PRO A 1 122 ? 10.315 2.704 -27.494 1.00 43.12 122 PRO A O 1
ATOM 1018 N N . PHE A 1 123 ? 9.447 3.678 -25.657 1.00 43.94 123 PHE A N 1
ATOM 1019 C CA . PHE A 1 123 ? 9.229 2.430 -24.940 1.00 43.94 123 PHE A CA 1
ATOM 1020 C C . PHE A 1 123 ? 8.168 1.622 -25.693 1.00 43.94 123 PHE A C 1
ATOM 1022 O O . PHE A 1 123 ? 6.971 1.884 -25.588 1.00 43.94 123 PHE A O 1
ATOM 1029 N N . ASN A 1 124 ? 8.611 0.673 -26.512 1.00 46.12 124 ASN A N 1
ATOM 1030 C CA . ASN A 1 124 ? 7.732 -0.167 -27.300 1.00 46.12 124 ASN A CA 1
ATOM 1031 C C . ASN A 1 124 ? 7.580 -1.493 -26.554 1.00 46.12 124 ASN A C 1
ATOM 1033 O O . ASN A 1 124 ? 8.535 -2.263 -26.454 1.00 46.12 124 ASN A O 1
ATOM 1037 N N . LYS A 1 125 ? 6.385 -1.784 -26.017 1.00 40.50 125 LYS A N 1
ATOM 1038 C CA . LYS A 1 125 ? 6.101 -3.052 -25.302 1.00 40.50 125 LYS A CA 1
ATOM 1039 C C . LYS A 1 125 ? 6.496 -4.299 -26.115 1.00 40.50 125 LYS A C 1
ATOM 1041 O O . LYS A 1 125 ? 6.737 -5.353 -25.531 1.00 40.50 125 LYS A O 1
ATOM 1046 N N . SER A 1 126 ? 6.560 -4.181 -27.443 1.00 40.34 126 SER A N 1
ATOM 1047 C CA . SER A 1 126 ? 6.966 -5.235 -28.377 1.00 40.34 126 SER A CA 1
ATOM 1048 C C . SER A 1 126 ? 8.477 -5.466 -28.484 1.00 40.34 126 SER A C 1
ATOM 1050 O O . SER A 1 126 ? 8.875 -6.544 -28.911 1.00 40.34 126 SER A O 1
ATOM 1052 N N . ASP A 1 127 ? 9.324 -4.506 -28.096 1.00 45.41 127 ASP A N 1
ATOM 1053 C CA . ASP A 1 127 ? 10.792 -4.658 -28.144 1.00 45.41 127 ASP A CA 1
ATOM 1054 C C . ASP A 1 127 ? 11.314 -5.569 -27.019 1.00 45.41 127 ASP A C 1
ATOM 1056 O O . ASP A 1 127 ? 12.503 -5.883 -26.939 1.00 45.41 127 ASP A O 1
ATOM 1060 N N . HIS A 1 128 ? 10.403 -6.042 -26.170 1.00 45.09 128 HIS A N 1
ATOM 1061 C CA . HIS A 1 128 ? 10.643 -7.053 -25.161 1.00 45.09 128 HIS A CA 1
ATOM 1062 C C . HIS A 1 128 ? 9.926 -8.348 -25.568 1.00 45.09 128 HIS A C 1
ATOM 1064 O O . HIS A 1 128 ? 8.731 -8.484 -25.306 1.00 45.09 128 HIS A O 1
ATOM 1070 N N . PRO A 1 129 ? 10.640 -9.337 -26.145 1.00 37.62 129 PRO A N 1
ATOM 1071 C CA . PRO A 1 129 ? 10.076 -10.639 -26.521 1.00 37.62 129 PRO A CA 1
ATOM 1072 C C . PRO A 1 129 ? 9.513 -11.459 -25.346 1.00 37.62 129 PRO A C 1
ATOM 1074 O O . PRO A 1 129 ? 8.933 -12.514 -25.571 1.00 37.62 129 PRO A O 1
ATOM 1077 N N . ASN A 1 130 ? 9.656 -10.967 -24.110 1.00 41.12 130 ASN A N 1
ATOM 1078 C CA . ASN A 1 130 ? 9.100 -11.543 -22.886 1.00 41.12 130 ASN A CA 1
ATOM 1079 C C . ASN A 1 130 ? 8.145 -10.575 -22.155 1.00 41.12 130 ASN A C 1
ATOM 1081 O O . ASN A 1 130 ? 7.919 -10.735 -20.963 1.00 41.12 130 ASN A O 1
ATOM 1085 N N . SER A 1 131 ? 7.550 -9.584 -22.834 1.00 42.78 131 SER A N 1
ATOM 1086 C CA . SER A 1 131 ? 6.492 -8.733 -22.253 1.00 42.78 131 SER A CA 1
ATOM 1087 C C . SER A 1 131 ? 5.168 -9.464 -21.985 1.00 42.78 131 SER A C 1
ATOM 1089 O O . SER A 1 131 ? 4.175 -8.826 -21.628 1.00 42.78 131 SER A O 1
ATOM 1091 N N . ASN A 1 132 ? 5.160 -10.798 -22.084 1.00 41.47 132 ASN A N 1
ATOM 1092 C CA . ASN A 1 132 ? 4.201 -11.629 -21.373 1.00 41.47 132 ASN A CA 1
ATOM 1093 C C . ASN A 1 132 ? 4.358 -11.336 -19.883 1.00 41.47 132 ASN A C 1
ATOM 1095 O O . ASN A 1 132 ? 5.274 -11.855 -19.256 1.00 41.47 132 ASN A O 1
ATOM 1099 N N . GLU A 1 133 ? 3.502 -10.443 -19.382 1.00 52.41 133 GLU A N 1
ATOM 1100 C CA . GLU A 1 133 ? 3.107 -10.279 -17.986 1.00 52.41 133 GLU A CA 1
ATOM 1101 C C . GLU A 1 133 ? 3.984 -11.090 -17.027 1.00 52.41 133 GLU A C 1
ATOM 1103 O O . GLU A 1 133 ? 3.700 -12.260 -16.765 1.00 52.41 133 GLU A O 1
ATOM 1108 N N . HIS A 1 134 ? 5.083 -10.511 -16.526 1.00 54.94 134 HIS A N 1
ATOM 1109 C CA . HIS A 1 134 ? 5.794 -11.166 -15.435 1.00 54.94 134 HIS A CA 1
ATOM 1110 C C . HIS A 1 134 ? 4.832 -11.220 -14.251 1.00 54.94 134 HIS A C 1
ATOM 1112 O O . HIS A 1 134 ? 4.569 -10.227 -13.562 1.00 54.94 134 HIS A O 1
ATOM 1118 N N . THR A 1 135 ? 4.267 -12.405 -14.069 1.00 55.41 135 THR A N 1
ATOM 1119 C CA . THR A 1 135 ? 3.409 -12.730 -12.947 1.00 55.41 135 THR A CA 1
ATOM 1120 C C . THR A 1 135 ? 4.221 -12.614 -11.664 1.00 55.41 135 THR A C 1
ATOM 1122 O O . THR A 1 135 ? 5.316 -13.171 -11.552 1.00 55.41 135 THR A O 1
ATOM 1125 N N . LEU A 1 136 ? 3.660 -11.936 -10.666 1.00 58.00 136 LEU A N 1
ATOM 1126 C CA . LEU A 1 136 ? 4.216 -11.816 -9.317 1.00 58.00 136 LEU A CA 1
ATOM 1127 C C . LEU A 1 136 ? 4.517 -13.185 -8.691 1.00 58.00 136 LEU A C 1
ATOM 1129 O O . LEU A 1 136 ? 5.469 -13.317 -7.924 1.00 58.00 136 LEU A O 1
ATOM 1133 N N . SER A 1 137 ? 3.746 -14.217 -9.053 1.00 55.00 137 SER A N 1
ATOM 1134 C CA . SER A 1 137 ? 3.987 -15.598 -8.625 1.00 55.00 137 SER A CA 1
ATOM 1135 C C . SER A 1 137 ? 5.274 -16.204 -9.200 1.00 55.00 137 SER A C 1
ATOM 1137 O O . SER A 1 137 ? 5.845 -17.099 -8.579 1.00 55.00 137 SER A O 1
ATOM 1139 N N . TYR A 1 138 ? 5.734 -15.727 -10.360 1.00 50.56 138 TYR A N 1
ATOM 1140 C CA . TYR A 1 138 ? 6.799 -16.353 -11.145 1.00 50.56 138 TYR A CA 1
ATOM 1141 C C . TYR A 1 138 ? 8.188 -15.787 -10.828 1.00 50.56 138 TYR A C 1
ATOM 1143 O O . TYR A 1 138 ? 9.156 -16.541 -10.806 1.00 50.56 138 TYR A O 1
ATOM 1151 N N . GLU A 1 139 ? 8.306 -14.485 -10.536 1.00 53.56 139 GLU A N 1
ATOM 1152 C CA . GLU A 1 139 ? 9.616 -13.872 -10.249 1.00 53.56 139 GLU A CA 1
ATOM 1153 C C . GLU A 1 139 ? 10.104 -14.034 -8.806 1.00 53.56 139 GLU A C 1
ATOM 1155 O O . GLU A 1 139 ? 11.294 -13.867 -8.568 1.00 53.56 139 GLU A O 1
ATOM 1160 N N . ASN A 1 140 ? 9.241 -14.384 -7.847 1.00 57.16 140 ASN A N 1
ATOM 1161 C CA . ASN A 1 140 ? 9.627 -14.919 -6.535 1.00 57.16 140 ASN A CA 1
ATOM 1162 C C . ASN A 1 140 ? 8.359 -15.129 -5.704 1.00 57.16 140 ASN A C 1
ATOM 1164 O O . ASN A 1 140 ? 7.800 -14.160 -5.187 1.00 57.16 140 ASN A O 1
ATOM 1168 N N . GLY A 1 141 ? 7.948 -16.380 -5.469 1.00 56.94 141 GLY A N 1
ATOM 1169 C CA . GLY A 1 141 ? 6.834 -16.692 -4.557 1.00 56.94 141 GLY A CA 1
ATOM 1170 C C . GLY A 1 141 ? 6.961 -16.023 -3.177 1.00 56.94 141 GLY A C 1
ATOM 1171 O O . GLY A 1 141 ? 5.960 -15.754 -2.519 1.00 56.94 141 GLY A O 1
ATOM 1172 N N . ASN A 1 142 ? 8.180 -15.657 -2.770 1.00 67.56 142 ASN A N 1
ATOM 1173 C CA . ASN A 1 142 ? 8.452 -14.876 -1.565 1.00 67.56 142 ASN A CA 1
ATOM 1174 C C . ASN A 1 142 ? 7.823 -13.471 -1.581 1.00 67.56 142 ASN A C 1
ATOM 1176 O O . ASN A 1 142 ? 7.265 -13.068 -0.564 1.00 67.56 142 ASN A O 1
ATOM 1180 N N . SER A 1 143 ? 7.865 -12.740 -2.701 1.00 72.50 143 SER A N 1
ATOM 1181 C CA . SER A 1 143 ? 7.351 -11.363 -2.772 1.00 72.50 143 SER A CA 1
ATOM 1182 C C . SER A 1 143 ? 5.823 -11.319 -2.772 1.00 72.50 143 SER A C 1
ATOM 1184 O O . SER A 1 143 ? 5.226 -10.502 -2.073 1.00 72.50 143 SER A O 1
ATOM 1186 N N . TYR A 1 144 ? 5.174 -12.239 -3.495 1.00 77.56 144 TYR A N 1
ATOM 1187 C CA . TYR A 1 144 ? 3.716 -12.375 -3.444 1.00 77.56 144 TYR A CA 1
ATOM 1188 C C . TYR A 1 144 ? 3.247 -12.791 -2.042 1.00 77.56 144 TYR A C 1
ATOM 1190 O O . TYR A 1 144 ? 2.384 -12.141 -1.456 1.00 77.56 144 TYR A O 1
ATOM 1198 N N . ASN A 1 145 ? 3.874 -13.811 -1.442 1.00 79.62 145 ASN A N 1
ATOM 1199 C CA . ASN A 1 145 ? 3.539 -14.238 -0.081 1.00 79.62 145 ASN A CA 1
ATOM 1200 C C . ASN A 1 145 ? 3.764 -13.122 0.957 1.00 79.62 145 ASN A C 1
ATOM 1202 O O . ASN A 1 145 ? 3.005 -13.020 1.924 1.00 79.62 145 ASN A O 1
ATOM 1206 N N . ALA A 1 146 ? 4.775 -12.266 0.765 1.00 81.31 146 ALA A N 1
ATOM 1207 C CA . ALA A 1 146 ? 4.989 -11.089 1.603 1.00 81.31 146 ALA A CA 1
ATOM 1208 C C . ALA A 1 146 ? 3.812 -10.101 1.508 1.00 81.31 146 ALA A C 1
ATOM 1210 O O . ALA A 1 146 ? 3.261 -9.721 2.546 1.00 81.31 146 ALA A O 1
ATOM 1211 N N . LEU A 1 147 ? 3.351 -9.773 0.295 1.00 83.31 147 LEU A N 1
ATOM 1212 C CA . LEU A 1 147 ? 2.169 -8.929 0.071 1.00 83.31 147 LEU A CA 1
ATOM 1213 C C . LEU A 1 147 ? 0.903 -9.513 0.706 1.00 83.31 147 LEU A C 1
ATOM 1215 O O . LEU A 1 147 ? 0.178 -8.804 1.408 1.00 83.31 147 LEU A O 1
ATOM 1219 N N . VAL A 1 148 ? 0.668 -10.814 0.530 1.00 86.00 148 VAL A N 1
ATOM 1220 C CA . VAL A 1 148 ? -0.447 -11.531 1.166 1.00 86.00 148 VAL A CA 1
ATOM 1221 C C . VAL A 1 148 ? -0.408 -11.372 2.682 1.00 86.00 148 VAL A C 1
ATOM 1223 O O . VAL A 1 148 ? -1.419 -11.063 3.318 1.00 86.00 148 VAL A O 1
ATOM 1226 N N . ASN A 1 149 ? 0.763 -11.559 3.291 1.00 87.25 149 ASN A N 1
ATOM 1227 C CA . ASN A 1 149 ? 0.917 -11.411 4.735 1.00 87.25 149 ASN A CA 1
ATOM 1228 C C . ASN A 1 149 ? 0.652 -9.970 5.193 1.00 87.25 149 ASN A C 1
ATOM 1230 O O . ASN A 1 149 ? 0.047 -9.770 6.248 1.00 87.25 149 ASN A O 1
ATOM 1234 N N . LYS A 1 150 ? 1.017 -8.964 4.392 1.00 88.38 150 LYS A N 1
ATOM 1235 C CA . LYS A 1 150 ? 0.681 -7.558 4.663 1.00 88.38 150 LYS A CA 1
ATOM 1236 C C . LYS A 1 150 ? -0.820 -7.286 4.566 1.00 88.38 150 LYS A C 1
ATOM 1238 O O . LYS A 1 150 ? -1.361 -6.606 5.435 1.00 88.38 150 LYS A O 1
ATOM 1243 N N . TYR A 1 151 ? -1.516 -7.877 3.597 1.00 89.44 151 TYR A N 1
ATOM 1244 C CA . TYR A 1 151 ? -2.980 -7.816 3.513 1.00 89.44 151 TYR A CA 1
ATOM 1245 C C . TYR A 1 151 ? -3.657 -8.459 4.725 1.00 89.44 151 TYR A C 1
ATOM 1247 O O . TYR A 1 151 ? -4.593 -7.890 5.280 1.00 89.44 151 TYR A O 1
ATOM 1255 N N . LYS A 1 152 ? -3.131 -9.587 5.218 1.00 91.75 152 LYS A N 1
ATOM 1256 C CA . LYS A 1 152 ? -3.609 -10.211 6.465 1.00 91.75 152 LYS A CA 1
ATOM 1257 C C . LYS A 1 152 ? -3.404 -9.303 7.681 1.00 91.75 152 LYS A C 1
ATOM 1259 O O . LYS A 1 152 ? -4.274 -9.245 8.549 1.00 91.75 152 LYS A O 1
ATOM 1264 N N . LEU A 1 153 ? -2.287 -8.572 7.750 1.00 93.12 153 LEU A N 1
ATOM 1265 C CA . LEU A 1 153 ? -2.055 -7.577 8.804 1.00 93.12 153 LEU A CA 1
ATOM 1266 C C . LEU A 1 153 ? -3.054 -6.414 8.718 1.00 93.12 153 LEU A C 1
ATOM 1268 O O . LEU A 1 153 ? -3.608 -6.029 9.747 1.00 93.12 153 LEU A O 1
ATOM 1272 N N . LEU A 1 154 ? -3.313 -5.893 7.515 1.00 93.06 154 LEU A N 1
ATOM 1273 C CA . LEU A 1 154 ? -4.314 -4.848 7.277 1.00 93.06 154 LEU A CA 1
ATOM 1274 C C . LEU A 1 154 ? -5.729 -5.312 7.634 1.00 93.06 154 LEU A C 1
ATOM 1276 O O . LEU A 1 154 ? -6.454 -4.575 8.299 1.00 93.06 154 LEU A O 1
ATOM 1280 N N . GLN A 1 155 ? -6.102 -6.538 7.254 1.00 94.56 155 GLN A N 1
ATOM 1281 C CA . GLN A 1 155 ? -7.392 -7.128 7.610 1.00 94.56 155 GLN A CA 1
ATOM 1282 C C . GLN A 1 155 ? -7.546 -7.227 9.123 1.00 94.56 155 GLN A C 1
ATOM 1284 O O . GLN A 1 155 ? -8.495 -6.683 9.679 1.00 94.56 155 GLN A O 1
ATOM 1289 N N . LYS A 1 156 ? -6.566 -7.830 9.806 1.00 95.44 156 LYS A N 1
ATOM 1290 C CA . LYS A 1 156 ? -6.584 -7.948 11.267 1.00 95.44 156 LYS A CA 1
ATOM 1291 C C . LYS A 1 156 ? -6.705 -6.583 11.945 1.00 95.44 156 LYS A C 1
ATOM 1293 O O . LYS A 1 156 ? -7.434 -6.446 12.921 1.00 95.44 156 LYS A O 1
ATOM 1298 N N . PHE A 1 157 ? -5.988 -5.584 11.438 1.00 95.44 157 PHE A N 1
ATOM 1299 C CA . PHE A 1 157 ? -6.052 -4.226 11.959 1.00 95.44 157 PHE A CA 1
ATOM 1300 C C . PHE A 1 157 ? -7.432 -3.586 11.748 1.00 95.44 157 PHE A C 1
ATOM 1302 O O . PHE A 1 157 ? -7.974 -2.981 12.669 1.00 95.44 157 PHE A O 1
ATOM 1309 N N . SER A 1 158 ? -8.015 -3.750 10.557 1.00 95.44 158 SER A N 1
ATOM 1310 C CA . SER A 1 158 ? -9.371 -3.293 10.243 1.00 95.44 158 SER A CA 1
ATOM 1311 C C . SER A 1 158 ? -10.409 -3.905 11.177 1.00 95.44 158 SER A C 1
ATOM 1313 O O . SER A 1 158 ? -11.230 -3.173 11.731 1.00 95.44 158 SER A O 1
ATOM 1315 N N . ASP A 1 159 ? -10.332 -5.219 11.396 1.00 96.06 159 ASP A N 1
ATOM 1316 C CA . ASP A 1 159 ? -11.254 -5.953 12.263 1.00 96.06 159 ASP A CA 1
ATOM 1317 C C . ASP A 1 159 ? -11.127 -5.494 13.717 1.00 96.06 159 ASP A C 1
ATOM 1319 O O . ASP A 1 159 ? -12.121 -5.185 14.368 1.00 96.06 159 ASP A O 1
ATOM 1323 N N . GLU A 1 160 ? -9.895 -5.379 14.219 1.00 96.38 160 GLU A N 1
ATOM 1324 C CA . GLU A 1 160 ? -9.635 -4.977 15.601 1.00 96.38 160 GLU A CA 1
ATOM 1325 C C . GLU A 1 160 ? -10.131 -3.555 15.912 1.00 96.38 160 GLU A C 1
ATOM 1327 O O . GLU A 1 160 ? -10.565 -3.277 17.030 1.00 96.38 160 GLU A O 1
ATOM 1332 N N . HIS A 1 161 ? -10.096 -2.660 14.923 1.00 94.69 161 HIS A N 1
ATOM 1333 C CA . HIS A 1 161 ? -10.512 -1.264 15.065 1.00 94.69 161 HIS A CA 1
ATOM 1334 C C . HIS A 1 161 ? -11.884 -0.960 14.440 1.00 94.69 161 HIS A C 1
ATOM 1336 O O . HIS A 1 161 ? -12.270 0.204 14.358 1.00 94.69 161 HIS A O 1
ATOM 1342 N N . ASN A 1 162 ? -12.642 -1.989 14.039 1.00 94.06 162 ASN A N 1
ATOM 1343 C CA . ASN A 1 162 ? -13.970 -1.877 13.422 1.00 94.06 162 ASN A CA 1
ATOM 1344 C C . ASN A 1 162 ? -14.023 -0.881 12.245 1.00 94.06 162 ASN A C 1
ATOM 1346 O O . ASN A 1 162 ? -14.977 -0.114 12.109 1.00 94.06 162 ASN A O 1
ATOM 1350 N N . LEU A 1 163 ? -13.001 -0.879 11.383 1.00 92.19 163 LEU A N 1
ATOM 1351 C CA . LEU A 1 163 ? -12.922 0.049 10.245 1.00 92.19 163 LEU A CA 1
ATOM 1352 C C . LEU A 1 163 ? -13.874 -0.319 9.097 1.00 92.19 163 LEU A C 1
ATOM 1354 O O . LEU A 1 163 ? -14.089 0.492 8.197 1.00 92.19 163 LEU A O 1
ATOM 1358 N N . GLY A 1 164 ? -14.427 -1.536 9.103 1.00 93.25 164 GLY A N 1
ATOM 1359 C CA . GLY A 1 164 ? -15.334 -2.019 8.058 1.00 93.25 164 GLY A CA 1
ATOM 1360 C C . GLY A 1 164 ? -14.657 -2.216 6.698 1.00 93.25 164 GLY A C 1
ATOM 1361 O O . GLY A 1 164 ? -15.334 -2.231 5.672 1.00 93.25 164 GLY A O 1
ATOM 1362 N N . LEU A 1 165 ? -13.327 -2.339 6.670 1.00 92.25 165 LEU A N 1
ATOM 1363 C CA . LEU A 1 165 ? -12.564 -2.608 5.454 1.00 92.25 165 LEU A CA 1
ATOM 1364 C C . LEU A 1 165 ? -12.300 -4.107 5.304 1.00 92.25 165 LEU A C 1
ATOM 1366 O O . LEU A 1 165 ? -11.972 -4.791 6.277 1.00 92.25 165 LEU A O 1
ATOM 1370 N N . THR A 1 166 ? -12.392 -4.590 4.067 1.00 92.25 166 THR A N 1
ATOM 1371 C CA . THR A 1 166 ? -12.061 -5.967 3.686 1.00 92.25 166 THR A CA 1
ATOM 1372 C C . THR A 1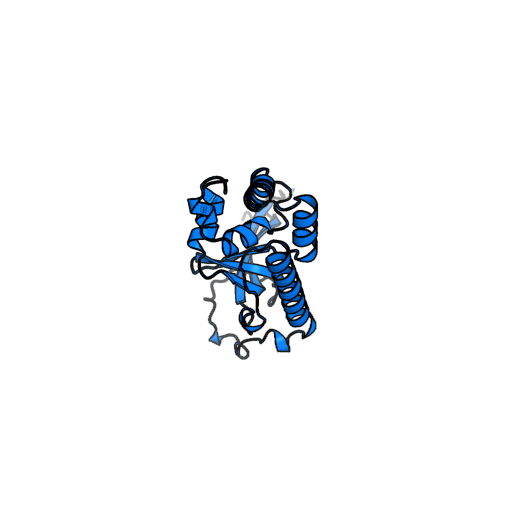 166 ? -10.875 -5.975 2.727 1.00 92.25 166 THR A C 1
ATOM 1374 O O . THR A 1 166 ? -10.910 -5.294 1.705 1.00 92.25 166 THR A O 1
ATOM 1377 N N . PHE A 1 167 ? -9.851 -6.749 3.052 1.00 89.56 167 PHE A N 1
ATOM 1378 C CA . PHE A 1 167 ? -8.618 -6.934 2.303 1.00 89.56 167 PHE A CA 1
ATOM 1379 C C . PHE A 1 167 ? -8.492 -8.412 1.962 1.00 89.56 167 PHE A C 1
ATOM 1381 O O . PHE A 1 167 ? -8.422 -9.258 2.857 1.00 89.56 167 PHE A O 1
ATOM 1388 N N . LYS A 1 168 ? -8.467 -8.728 0.671 1.00 84.75 168 LYS A N 1
ATOM 1389 C CA . LYS A 1 168 ? -8.402 -10.107 0.188 1.00 84.75 168 LYS A CA 1
ATOM 1390 C C . LYS A 1 168 ? -7.202 -10.316 -0.719 1.00 84.75 168 LYS A C 1
ATOM 1392 O O . LYS A 1 168 ? -6.688 -9.371 -1.299 1.00 84.75 168 LYS A O 1
ATOM 1397 N N . GLU A 1 169 ? -6.788 -11.568 -0.876 1.00 83.44 169 GLU A N 1
ATOM 1398 C CA . GLU A 1 169 ? -5.750 -11.939 -1.849 1.00 83.44 169 GLU A CA 1
ATOM 1399 C C . GLU A 1 169 ? -6.109 -11.492 -3.271 1.00 83.44 169 GLU A C 1
ATOM 1401 O O . GLU A 1 169 ? -5.246 -11.032 -4.004 1.00 83.44 169 GLU A O 1
ATOM 1406 N N . GLU A 1 170 ? -7.399 -11.538 -3.611 1.00 82.62 170 GLU A N 1
ATOM 1407 C CA . GLU A 1 170 ? -7.982 -11.074 -4.878 1.00 82.62 170 GLU A CA 1
ATOM 1408 C C . GLU A 1 170 ? -7.653 -9.607 -5.206 1.00 82.62 170 GLU A C 1
ATOM 1410 O O . GLU A 1 170 ? -7.644 -9.217 -6.372 1.00 82.62 170 GLU A O 1
ATOM 1415 N N . ASP A 1 171 ? -7.416 -8.786 -4.179 1.00 79.81 171 ASP A N 1
ATOM 1416 C CA . ASP A 1 171 ? -7.093 -7.369 -4.337 1.00 79.81 171 ASP A CA 1
ATOM 1417 C C . ASP A 1 171 ? -5.625 -7.157 -4.756 1.00 79.81 171 ASP A C 1
ATOM 1419 O O . ASP A 1 171 ? -5.252 -6.040 -5.120 1.00 79.81 171 ASP A O 1
ATOM 1423 N N . ILE A 1 172 ? -4.778 -8.191 -4.659 1.00 80.88 172 ILE A N 1
ATOM 1424 C CA . ILE A 1 172 ? -3.372 -8.142 -5.056 1.00 80.88 172 ILE A CA 1
ATOM 1425 C C . ILE A 1 172 ? -3.307 -8.439 -6.558 1.00 80.88 172 ILE A C 1
ATOM 1427 O O . ILE A 1 172 ? -3.649 -9.543 -6.983 1.00 80.88 172 ILE A O 1
ATOM 1431 N N . PRO A 1 173 ? -2.863 -7.483 -7.389 1.00 77.06 173 PRO A N 1
ATOM 1432 C CA . PRO A 1 173 ? -2.681 -7.719 -8.813 1.00 77.06 173 PRO A CA 1
ATOM 1433 C C . PRO A 1 173 ? -1.736 -8.900 -9.031 1.00 77.06 173 PRO A C 1
ATOM 1435 O O . PRO A 1 173 ? -0.709 -9.001 -8.371 1.00 77.06 173 PRO A O 1
ATOM 1438 N N . ASN A 1 174 ? -2.048 -9.773 -9.987 1.00 73.38 174 ASN A N 1
ATOM 1439 C CA . ASN A 1 174 ? -1.177 -10.910 -10.305 1.00 73.38 174 ASN A CA 1
ATOM 1440 C C . ASN A 1 174 ? 0.066 -10.505 -11.108 1.00 73.38 174 ASN A C 1
ATOM 1442 O O . ASN A 1 174 ? 0.996 -11.298 -11.221 1.00 73.38 174 ASN A O 1
ATOM 1446 N N . ASN A 1 175 ? 0.093 -9.282 -11.639 1.00 73.00 175 ASN A N 1
ATOM 1447 C CA . ASN A 1 175 ? 1.122 -8.788 -12.546 1.00 73.00 175 ASN A CA 1
ATOM 1448 C C . ASN A 1 175 ? 1.862 -7.596 -11.938 1.00 73.00 175 ASN A C 1
ATOM 1450 O O . ASN A 1 175 ? 1.272 -6.767 -11.242 1.00 73.00 175 ASN A O 1
ATOM 1454 N N . LEU A 1 176 ? 3.152 -7.500 -12.245 1.00 75.06 176 LEU A N 1
ATOM 1455 C CA . LEU A 1 176 ? 3.969 -6.335 -11.917 1.00 75.06 176 LEU A CA 1
ATOM 1456 C C . LEU A 1 176 ? 3.528 -5.109 -12.727 1.00 75.06 176 LEU A C 1
ATOM 1458 O O . LEU A 1 176 ? 3.124 -5.227 -13.886 1.00 75.06 176 LEU A O 1
ATOM 1462 N N . ILE A 1 177 ? 3.677 -3.918 -12.142 1.00 75.44 177 ILE A N 1
ATOM 1463 C CA . ILE A 1 177 ? 3.618 -2.657 -12.894 1.00 75.44 177 ILE A CA 1
ATOM 1464 C C . ILE A 1 177 ? 5.036 -2.236 -13.234 1.00 75.44 177 ILE A C 1
ATOM 1466 O O . ILE A 1 177 ? 5.882 -2.149 -12.349 1.00 75.44 177 ILE A O 1
ATOM 1470 N N . TYR A 1 178 ? 5.277 -1.911 -14.497 1.00 75.25 178 TYR A N 1
ATOM 1471 C CA . TYR A 1 178 ? 6.532 -1.317 -14.933 1.00 75.25 178 TYR A CA 1
ATOM 1472 C C . TYR A 1 178 ? 6.377 0.192 -15.030 1.00 75.25 178 TYR A C 1
ATOM 1474 O O . TYR A 1 178 ? 5.405 0.664 -15.618 1.00 75.25 178 TYR A O 1
ATOM 1482 N N . TYR A 1 179 ? 7.339 0.932 -14.487 1.00 72.88 179 TYR A N 1
ATOM 1483 C CA . TYR A 1 179 ? 7.399 2.380 -14.638 1.00 72.88 179 TYR A CA 1
ATOM 1484 C C . TYR A 1 179 ? 8.824 2.835 -14.985 1.00 72.88 179 TYR A C 1
ATOM 1486 O O . TYR A 1 179 ? 9.796 2.253 -14.484 1.00 72.88 179 TYR A O 1
ATOM 1494 N N . PRO A 1 180 ? 8.972 3.846 -15.855 1.00 73.94 180 PRO A N 1
ATOM 1495 C CA . PRO A 1 180 ? 10.257 4.470 -16.121 1.00 73.94 180 PRO A CA 1
ATOM 1496 C C . PRO A 1 180 ? 10.643 5.425 -14.983 1.00 73.94 180 PRO A C 1
ATOM 1498 O O . PRO A 1 180 ? 9.848 6.243 -14.534 1.00 73.94 180 PRO A O 1
ATOM 1501 N N . GLU A 1 181 ? 11.892 5.356 -14.535 1.00 74.38 181 GLU A N 1
ATOM 1502 C CA . GLU A 1 181 ? 12.490 6.322 -13.619 1.00 74.38 181 GLU A CA 1
ATOM 1503 C C . GLU A 1 181 ? 13.665 7.021 -14.303 1.00 74.38 181 GLU A C 1
ATOM 1505 O O . GLU A 1 181 ? 14.580 6.369 -14.821 1.00 74.38 181 GLU A O 1
ATOM 1510 N N . HIS A 1 182 ? 13.646 8.354 -14.274 1.00 75.25 182 HIS A N 1
ATOM 1511 C CA . HIS A 1 182 ? 14.716 9.192 -14.799 1.00 75.25 182 HIS A CA 1
ATOM 1512 C C . HIS A 1 182 ? 15.625 9.651 -13.660 1.00 75.25 182 HIS A C 1
ATOM 1514 O O . HIS A 1 182 ? 15.176 10.278 -12.701 1.00 75.25 182 HIS A O 1
ATOM 1520 N N . ILE A 1 183 ? 16.915 9.359 -13.782 1.00 72.06 183 ILE A N 1
ATOM 1521 C CA . ILE A 1 183 ? 17.946 9.753 -12.827 1.00 72.06 183 ILE A CA 1
ATOM 1522 C C . ILE A 1 183 ? 18.863 10.751 -13.523 1.00 72.06 183 ILE A C 1
ATOM 1524 O O . ILE A 1 183 ? 19.480 10.437 -14.540 1.00 72.06 183 ILE A O 1
ATOM 1528 N N . LEU A 1 184 ? 18.976 11.954 -12.964 1.00 71.94 184 LEU A N 1
ATOM 1529 C CA . LEU A 1 184 ? 19.941 12.946 -13.425 1.00 71.94 184 LEU A CA 1
ATOM 1530 C C . LEU A 1 184 ? 21.302 12.634 -12.794 1.00 71.94 184 LEU A C 1
ATOM 1532 O O . LEU A 1 184 ? 21.461 12.704 -11.574 1.00 71.94 184 LEU A O 1
ATOM 1536 N N . LYS A 1 185 ? 22.288 12.267 -13.615 1.00 71.38 185 LYS A N 1
ATOM 1537 C CA . LYS A 1 185 ? 23.679 12.090 -13.187 1.00 71.38 185 LYS A CA 1
ATOM 1538 C C . LYS A 1 185 ? 24.515 13.258 -13.684 1.00 71.38 185 LYS A C 1
ATOM 1540 O O . LYS A 1 185 ? 24.677 13.454 -14.884 1.00 71.38 185 LYS A O 1
ATOM 1545 N N . THR A 1 186 ? 25.095 14.008 -12.752 1.00 71.31 186 THR A N 1
ATOM 1546 C CA . THR A 1 186 ? 26.125 15.001 -13.071 1.00 71.31 186 THR A CA 1
ATOM 1547 C C . THR A 1 186 ? 27.476 14.302 -13.164 1.00 71.31 186 THR A C 1
ATOM 1549 O O . THR A 1 186 ? 27.930 13.697 -12.193 1.00 71.31 186 THR A O 1
ATOM 1552 N N . GLN A 1 187 ? 28.137 14.406 -14.313 1.00 68.06 187 GLN A N 1
ATOM 1553 C CA . GLN A 1 187 ? 29.510 13.947 -14.498 1.00 68.06 187 GLN A CA 1
ATOM 1554 C C . GLN A 1 187 ? 30.448 15.143 -14.668 1.00 68.06 187 GLN A C 1
ATOM 1556 O O . GLN A 1 187 ? 30.113 16.142 -15.307 1.00 68.06 187 GLN A O 1
ATOM 1561 N N . VAL A 1 188 ? 31.638 15.041 -14.081 1.00 67.25 188 VAL A N 1
ATOM 1562 C CA . VAL A 1 188 ? 32.721 16.009 -14.263 1.00 67.25 188 VAL A CA 1
ATOM 1563 C C . VAL A 1 188 ? 33.705 15.397 -15.247 1.00 67.25 188 VAL A C 1
ATOM 1565 O O . VAL A 1 188 ? 34.297 14.363 -14.945 1.00 67.25 188 VAL A O 1
ATOM 1568 N N . ILE A 1 189 ? 33.849 16.010 -16.419 1.00 69.00 189 ILE A N 1
ATOM 1569 C CA . ILE A 1 189 ? 34.737 15.532 -17.479 1.00 69.00 189 ILE A CA 1
ATOM 1570 C C . ILE A 1 189 ? 35.880 16.539 -17.624 1.00 69.00 189 ILE A C 1
ATOM 1572 O O . ILE A 1 189 ? 35.646 17.749 -17.691 1.00 69.00 189 ILE A O 1
ATOM 1576 N N . ASP A 1 190 ? 37.115 16.038 -17.641 1.00 61.97 190 ASP A N 1
ATOM 1577 C CA . ASP A 1 190 ? 38.300 16.838 -17.958 1.00 61.97 190 ASP A CA 1
ATOM 1578 C C . ASP A 1 190 ? 38.362 16.971 -19.488 1.00 61.97 190 ASP A C 1
ATOM 1580 O O . ASP A 1 190 ? 38.534 15.977 -20.197 1.00 61.97 190 ASP A O 1
ATOM 1584 N N . GLY A 1 191 ? 38.120 18.177 -20.001 1.00 59.06 191 GLY A N 1
ATOM 1585 C CA . GLY A 1 191 ? 38.209 18.479 -21.424 1.00 59.06 191 GLY A CA 1
ATOM 1586 C C . GLY A 1 191 ? 39.568 19.085 -21.760 1.00 59.06 191 GLY A C 1
ATOM 1587 O O . GLY A 1 191 ? 39.986 20.060 -21.127 1.00 59.06 191 GLY A O 1
ATOM 1588 N N . ASP A 1 192 ? 40.238 18.539 -22.775 1.00 54.16 192 ASP A N 1
ATOM 1589 C CA . ASP A 1 192 ? 41.369 19.213 -23.413 1.00 54.16 192 ASP A CA 1
ATOM 1590 C C . ASP A 1 192 ? 40.828 20.238 -24.421 1.00 54.16 192 ASP A C 1
ATOM 1592 O O . ASP A 1 192 ? 40.095 19.881 -25.347 1.00 54.16 192 AS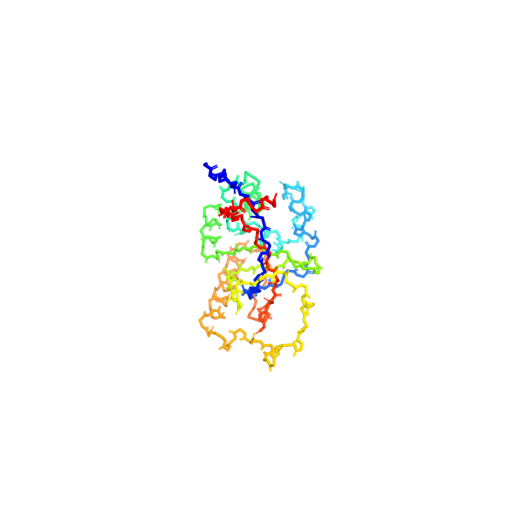P A O 1
ATOM 1596 N N . ASP A 1 193 ? 41.191 21.515 -24.253 1.00 50.31 193 ASP A N 1
ATOM 1597 C CA . ASP A 1 193 ? 40.924 22.555 -25.251 1.00 50.31 193 ASP A CA 1
ATOM 1598 C C . ASP A 1 193 ? 41.683 22.211 -26.544 1.00 50.31 193 ASP A C 1
ATOM 1600 O O . ASP A 1 193 ? 42.866 22.522 -26.697 1.00 50.31 193 ASP A O 1
ATOM 1604 N N . GLN A 1 194 ? 40.993 21.602 -27.511 1.00 41.59 194 GLN A N 1
ATOM 1605 C CA . GLN A 1 194 ? 41.410 21.642 -28.911 1.00 41.59 194 GLN A CA 1
ATOM 1606 C C . GLN A 1 194 ? 41.065 23.022 -29.476 1.00 41.59 194 GLN A C 1
ATOM 1608 O O . GLN A 1 194 ? 40.076 23.201 -30.185 1.00 41.59 194 GLN A O 1
ATOM 1613 N N . THR A 1 195 ? 41.862 24.029 -29.124 1.00 45.34 195 THR A N 1
ATOM 1614 C CA . THR A 1 195 ? 41.901 25.264 -29.910 1.00 45.34 195 THR A CA 1
ATOM 1615 C C . THR A 1 195 ? 42.904 25.069 -31.043 1.00 45.34 195 THR A C 1
ATOM 1617 O O . THR A 1 195 ? 44.090 24.854 -30.796 1.00 45.34 195 THR A O 1
ATOM 1620 N N . ASN A 1 196 ? 42.362 25.046 -32.268 1.00 35.03 196 ASN A N 1
ATOM 1621 C CA . ASN A 1 196 ? 43.076 25.067 -33.549 1.00 35.03 196 ASN A CA 1
ATOM 1622 C C . ASN A 1 196 ? 44.111 26.193 -33.634 1.00 35.03 196 ASN A C 1
ATOM 1624 O O . ASN A 1 196 ? 43.812 27.297 -33.121 1.00 35.03 196 ASN A O 1
#

Organism: Dictyostelium discoideum (NCBI:txid44689)

Foldseek 3Di:
DFDWDKDKDKFKWKFKKWFFFFWDPCLVLLVVCVVVLDPPPVVNCVCVPSLLLQLLADDPPPDPSNLRSVVRNCVVLVHDSVVSPVLSVLQCWHWDQDPVSIIGTGNDMDTPDDIDTPPDDPPDCVVDPVNPFPFPCNVDVVSLVSNQVNLVSVQVVCVVSVVPDHGDSVRGDRGIDMDMDIDIDIDIDTDGPPDD

pLDDT: mean 72.69, std 15.54, range [35.03, 96.38]

Radius of gyration: 21.71 Å; chains: 1; bounding box: 66×42×53 Å

Secondary structure (DSSP, 8-state):
---EEEEEEEEEEEEEEEEEEEEES-HHHHHHHHHH--S-SHHHHT-HHHHHHHHH----TT-HHHHHHHHHHHHHHT--HHHHHHHHHHH--EEEE-TTS-EEEEEEEEESS--EE-------GGG-TT-S--BHHHH-HHHHHHHHHHHHHHHHHHHHTT------GGGS-SBPEEEEEEEEEEEEEEEE----